Protein AF-A0A0C9SVR7-F1 (afdb_monomer_lite)

pLDDT: mean 80.06, std 14.98, range [35.72, 97.94]

Organism: NCBI:txid664439

InterPro domains:
  IPR011096 FTP domain [PF07504] (18-62)
  IPR050371 Fungal extracellular virulence-associated metalloproteinases [PTHR33478] (11-291)

Secondary structure (DSSP, 8-state):
--EEEETTTTEEEEE-TT-EE-TTT-PEEEEEEEEETTEEEEEEEEEEEEETTEEEEEEE----S-----TT--PPPHHHHHHHHHHHHHHHHHHHHH-GGGGSS---HHHHHHHHHHHHHHHHHHHHHHTT---BS-TT---TT--THHHHHHHHHHHS-TT-TTHHHHHH-HHHHHHHPEEEEE--SSS--S--EEEEES-TT-SSPEEEEEEEEEEEETTEEEEEEEEEEEEE-SS-EEEEEEESSSSB-EEEEEE-------PPPPPPP----PPP--PPTT------

Sequence (292 aa):
MTQYNDPESGRAYVIRPDSYTDKATGVTHIYARQIVGGIEVADAHVNLNIKDGRVLSFGDSFFPGGVPTQHTETFAHPHADHCAQLSSALSSHRTLLHSPSATQSHIGSHDHAKVREGLATLEHLHSSNCANVPSFGPSGQVDLEMDPRRPLLAFLASALPEDHPELSSVLDNAEEHASKMVMTSETHLLGDHSTLGMSLNNVPGAVSEVKARLVWVQVPSEIGVHLELVHRFEVEMEHNWYETTVTASLPHRIVSVVDWASDSPMPLPPGPPKFSKATYEVFPWGVNDPVE

Structure (mmCIF, N/CA/C/O backbone):
data_AF-A0A0C9SVR7-F1
#
_entry.id   AF-A0A0C9SVR7-F1
#
loop_
_atom_site.group_PDB
_atom_site.id
_atom_site.type_symbol
_atom_site.label_atom_id
_atom_site.label_alt_id
_atom_site.label_comp_id
_atom_site.label_asym_id
_atom_site.label_entity_id
_atom_site.label_seq_id
_atom_site.pdbx_PDB_ins_code
_atom_site.Cartn_x
_atom_site.Cartn_y
_atom_site.Cartn_z
_atom_site.occupancy
_atom_site.B_iso_or_equiv
_atom_site.auth_seq_id
_atom_site.auth_comp_id
_atom_site.auth_asym_id
_atom_site.auth_atom_id
_atom_site.pdbx_PDB_model_num
ATOM 1 N N . MET A 1 1 ? -9.202 4.064 25.162 1.00 54.12 1 MET A N 1
ATOM 2 C CA . MET A 1 1 ? -9.242 3.142 24.012 1.00 54.12 1 MET A CA 1
ATOM 3 C C . MET A 1 1 ? -8.768 1.789 24.503 1.00 54.12 1 MET A C 1
ATOM 5 O O . MET A 1 1 ? -7.804 1.758 25.259 1.00 54.12 1 MET A O 1
ATOM 9 N N . THR A 1 2 ? -9.484 0.710 24.200 1.00 66.44 2 THR A N 1
ATOM 10 C CA . THR A 1 2 ? -9.184 -0.615 24.764 1.00 66.44 2 THR A CA 1
ATOM 11 C C . THR A 1 2 ? -8.301 -1.367 23.778 1.00 66.44 2 THR A C 1
ATOM 13 O O . THR A 1 2 ? -8.801 -1.909 22.795 1.00 66.44 2 THR A O 1
ATOM 16 N N . GLN A 1 3 ? -6.990 -1.344 24.010 1.00 74.06 3 GLN A N 1
ATOM 17 C CA . GLN A 1 3 ? -6.050 -2.217 23.316 1.00 74.06 3 GLN A CA 1
ATOM 18 C C . GLN A 1 3 ? -6.000 -3.550 24.059 1.00 74.06 3 GLN A C 1
ATOM 20 O O . GLN A 1 3 ? -5.820 -3.579 25.279 1.00 74.06 3 GLN A O 1
ATOM 25 N N . TYR A 1 4 ? -6.172 -4.644 23.329 1.00 81.12 4 TYR A N 1
ATOM 26 C CA . TYR A 1 4 ? -5.902 -5.976 23.844 1.00 81.12 4 TYR A CA 1
ATOM 27 C C . TYR A 1 4 ? -4.523 -6.409 23.363 1.00 81.12 4 TYR A C 1
ATOM 29 O O . TYR A 1 4 ? -4.235 -6.307 22.173 1.00 81.12 4 TYR A O 1
ATOM 37 N N . ASN A 1 5 ? -3.698 -6.893 24.286 1.00 80.56 5 ASN A N 1
ATOM 38 C CA . ASN A 1 5 ? -2.372 -7.422 24.001 1.00 80.56 5 ASN A CA 1
ATOM 39 C C . ASN A 1 5 ? -2.317 -8.859 24.510 1.00 80.56 5 ASN A C 1
ATOM 41 O O . ASN A 1 5 ? -2.564 -9.094 25.693 1.00 80.56 5 ASN A O 1
ATOM 45 N N . ASP A 1 6 ? -1.965 -9.790 23.633 1.00 78.88 6 ASP A N 1
ATOM 46 C CA . ASP A 1 6 ? -1.554 -11.138 23.997 1.00 78.88 6 ASP A CA 1
ATOM 47 C C . ASP A 1 6 ? -0.014 -11.174 24.042 1.00 78.88 6 ASP A C 1
ATOM 49 O O . ASP A 1 6 ? 0.640 -11.234 22.994 1.00 78.88 6 ASP A O 1
ATOM 53 N N . PRO A 1 7 ? 0.592 -11.077 25.240 1.00 70.94 7 PRO A N 1
ATOM 54 C CA . PRO A 1 7 ? 2.041 -11.010 25.381 1.00 70.94 7 PRO A CA 1
ATOM 55 C C . PRO A 1 7 ? 2.746 -12.316 24.996 1.00 70.94 7 PRO A C 1
ATOM 57 O O . PRO A 1 7 ? 3.937 -12.268 24.700 1.00 70.94 7 PRO A O 1
ATOM 60 N N . GLU A 1 8 ? 2.054 -13.461 24.985 1.00 72.62 8 GLU A N 1
ATOM 61 C CA . GLU A 1 8 ? 2.660 -14.745 24.613 1.00 72.62 8 GLU A CA 1
ATOM 62 C C . GLU A 1 8 ? 2.780 -14.893 23.096 1.00 72.62 8 GLU A C 1
ATOM 64 O O . GLU A 1 8 ? 3.789 -15.393 22.601 1.00 72.62 8 GLU A O 1
ATOM 69 N N . SER A 1 9 ? 1.777 -14.426 22.348 1.00 76.50 9 SER A N 1
ATOM 70 C CA . SER A 1 9 ? 1.795 -14.494 20.886 1.00 76.50 9 SER A CA 1
ATOM 71 C C . SER A 1 9 ? 2.346 -13.239 20.209 1.00 76.50 9 SER A C 1
ATOM 73 O O . SER A 1 9 ? 2.568 -13.271 19.003 1.00 76.50 9 SER A O 1
ATOM 75 N N . GLY A 1 10 ? 2.547 -12.137 20.945 1.00 76.56 10 GLY A N 1
ATOM 76 C CA . GLY A 1 10 ? 2.933 -10.831 20.394 1.00 76.56 10 GLY A CA 1
ATOM 77 C C . GLY A 1 10 ? 1.864 -10.213 19.482 1.00 76.56 10 GLY A C 1
ATOM 78 O O . GLY A 1 10 ? 2.153 -9.296 18.705 1.00 76.56 10 GLY A O 1
ATOM 79 N N . ARG A 1 11 ? 0.631 -10.727 19.563 1.00 84.56 11 ARG A N 1
ATOM 80 C CA . ARG A 1 11 ? -0.534 -10.259 18.813 1.00 84.56 11 ARG A CA 1
ATOM 81 C C . ARG A 1 11 ? -1.325 -9.289 19.671 1.00 84.56 11 ARG A C 1
ATOM 83 O O . ARG A 1 11 ? -1.508 -9.477 20.870 1.00 84.56 11 ARG A O 1
ATOM 90 N N . ALA A 1 12 ? -1.836 -8.258 19.035 1.00 88.44 12 ALA A N 1
ATOM 91 C CA . ALA A 1 12 ? -2.663 -7.262 19.669 1.00 88.44 12 ALA A CA 1
ATOM 92 C C . ALA A 1 12 ? -3.752 -6.800 18.705 1.00 88.44 12 ALA A C 1
ATOM 94 O O . ALA A 1 12 ? -3.693 -7.031 17.497 1.00 88.44 12 ALA A O 1
ATOM 95 N N . TYR A 1 13 ? -4.771 -6.149 19.246 1.00 90.19 13 TYR A N 1
ATOM 96 C CA . TYR A 1 13 ? -5.733 -5.420 18.438 1.00 90.19 13 TYR A CA 1
ATOM 97 C C . TYR A 1 13 ? -6.221 -4.183 19.178 1.00 90.19 13 TYR A C 1
ATOM 99 O O . TYR A 1 13 ? -6.248 -4.129 20.413 1.00 90.19 13 TYR A O 1
ATOM 107 N N . VAL A 1 14 ? -6.636 -3.190 18.403 1.00 90.00 14 VAL A N 1
ATOM 108 C CA . VAL A 1 14 ? -7.202 -1.941 18.908 1.00 90.00 14 VAL A CA 1
ATOM 109 C C . VAL A 1 14 ? -8.622 -1.798 18.384 1.00 90.00 14 VAL A C 1
ATOM 111 O O . VAL A 1 14 ? -8.871 -1.937 17.186 1.00 90.00 14 VAL A O 1
ATOM 114 N N . ILE A 1 15 ? -9.560 -1.517 19.291 1.00 91.56 15 ILE A N 1
ATOM 115 C CA . ILE A 1 15 ? -10.923 -1.135 18.915 1.00 91.56 15 ILE A CA 1
ATOM 116 C C . ILE A 1 15 ? -10.914 0.318 18.458 1.00 91.56 15 ILE A C 1
ATOM 118 O O . ILE A 1 15 ? -10.558 1.214 19.228 1.00 91.56 15 ILE A O 1
ATOM 122 N N . ARG A 1 16 ? -11.334 0.545 17.215 1.00 89.81 16 ARG A N 1
ATOM 123 C CA . ARG A 1 16 ? -11.368 1.867 16.600 1.00 89.81 16 ARG A CA 1
ATOM 124 C C . ARG A 1 16 ? -12.371 2.783 17.309 1.00 89.81 16 ARG A C 1
ATOM 126 O O . ARG A 1 16 ? -13.419 2.310 17.769 1.00 89.81 16 ARG A O 1
ATOM 133 N N . PRO A 1 17 ? -12.088 4.096 17.370 1.00 89.12 17 PRO A N 1
ATOM 134 C CA . PRO A 1 17 ? -12.887 5.037 18.146 1.00 89.12 17 PRO A CA 1
ATOM 135 C C . PRO A 1 17 ? -14.229 5.352 17.476 1.00 89.12 17 PRO A C 1
ATOM 137 O O . PRO A 1 17 ? -15.133 5.863 18.128 1.00 89.12 17 PRO A O 1
ATOM 140 N N . ASP A 1 18 ? -14.370 5.020 16.194 1.00 91.25 18 ASP A N 1
ATOM 141 C CA . ASP A 1 18 ? -15.602 5.127 15.420 1.00 91.25 18 ASP A CA 1
ATOM 142 C C . ASP A 1 18 ? -16.508 3.889 15.546 1.00 91.25 18 ASP A C 1
ATOM 144 O O . ASP A 1 18 ? -17.508 3.788 14.843 1.00 91.25 18 ASP A O 1
ATOM 148 N N . SER A 1 19 ? -16.201 2.959 16.456 1.00 94.06 19 SER A N 1
ATOM 149 C CA . SER A 1 19 ? -17.149 1.926 16.890 1.00 94.06 19 SER A CA 1
ATOM 150 C C . SER A 1 19 ? -18.308 2.568 17.662 1.00 94.06 19 SER A C 1
ATOM 152 O O . SER A 1 19 ? -18.093 3.431 18.515 1.00 94.06 19 SER A O 1
ATOM 154 N N . TYR A 1 20 ? -19.547 2.151 17.404 1.00 95.50 20 TYR A N 1
ATOM 155 C CA . TYR A 1 20 ? -20.734 2.814 17.956 1.00 95.50 20 TYR A CA 1
ATOM 156 C C . TYR A 1 20 ? -21.896 1.850 18.189 1.00 95.50 20 TYR A C 1
ATOM 158 O O . TYR A 1 20 ? -21.929 0.741 17.670 1.00 95.50 20 TYR A O 1
ATOM 166 N N . THR A 1 21 ? -22.881 2.282 18.978 1.00 97.44 21 THR A N 1
ATOM 167 C CA . THR A 1 21 ? -24.170 1.586 19.098 1.00 97.44 21 THR A CA 1
ATOM 168 C C . THR A 1 21 ? -25.253 2.424 18.449 1.00 97.44 21 THR A C 1
ATOM 170 O O . THR A 1 21 ? -25.453 3.581 18.828 1.00 97.44 21 THR A O 1
ATOM 173 N N . ASP A 1 22 ? -25.949 1.846 17.475 1.00 96.50 22 ASP A N 1
ATOM 174 C CA . ASP A 1 22 ? -27.115 2.472 16.875 1.00 96.50 22 ASP A CA 1
ATOM 175 C C . ASP A 1 22 ? -28.264 2.509 17.891 1.00 96.50 22 ASP A C 1
ATOM 177 O O . ASP A 1 22 ? -28.735 1.484 18.390 1.00 96.50 22 ASP A O 1
ATOM 181 N N . LYS A 1 23 ? -28.733 3.723 18.186 1.00 95.88 23 LYS A N 1
ATOM 182 C CA . LYS A 1 23 ? -29.805 3.974 19.153 1.00 95.88 23 LYS A CA 1
ATOM 183 C C . LYS A 1 23 ? -31.164 3.462 18.677 1.00 95.88 23 LYS A C 1
ATOM 185 O O . LYS A 1 23 ? -32.009 3.180 19.521 1.00 95.88 23 LYS A O 1
ATOM 190 N N . ALA A 1 24 ? -31.395 3.371 17.365 1.00 96.50 24 ALA A N 1
ATOM 191 C CA . ALA A 1 24 ? -32.681 2.946 16.818 1.00 96.50 24 ALA A CA 1
ATOM 192 C C . ALA A 1 24 ? -32.840 1.421 16.863 1.00 96.50 24 ALA A C 1
ATOM 194 O O . ALA A 1 24 ? -33.879 0.913 17.284 1.00 96.50 24 ALA A O 1
ATOM 195 N N . THR A 1 25 ? -31.810 0.683 16.445 1.00 96.19 25 THR A N 1
ATOM 196 C CA . THR A 1 25 ? -31.862 -0.785 16.369 1.00 96.19 25 THR A CA 1
ATOM 197 C C . THR A 1 25 ? -31.339 -1.490 17.621 1.00 96.19 25 THR A C 1
ATOM 199 O O . THR A 1 25 ? -31.662 -2.667 17.833 1.00 96.19 25 THR A O 1
ATOM 202 N N . GLY A 1 26 ? -30.541 -0.796 18.441 1.00 96.38 26 GLY A N 1
ATOM 203 C CA . GLY A 1 26 ? -29.808 -1.364 19.573 1.00 96.38 26 GLY A CA 1
ATOM 204 C C . GLY A 1 26 ? -28.609 -2.225 19.161 1.00 96.38 26 GLY A C 1
ATOM 205 O O . GLY A 1 26 ? -28.093 -2.967 19.993 1.00 96.38 26 GLY A O 1
ATOM 206 N N . VAL A 1 27 ? -28.194 -2.182 17.889 1.00 97.94 27 VAL A N 1
ATOM 207 C CA . VAL A 1 27 ? -27.040 -2.938 17.385 1.00 97.94 27 VAL A CA 1
ATOM 208 C C . VAL A 1 27 ? -25.751 -2.165 17.665 1.00 97.94 27 VAL A C 1
ATOM 210 O O . VAL A 1 27 ? -25.634 -0.984 17.340 1.00 97.94 27 VAL A O 1
ATOM 213 N N . THR A 1 28 ? -24.768 -2.835 18.259 1.00 97.88 28 THR A N 1
ATOM 214 C CA . THR A 1 28 ? -23.408 -2.327 18.449 1.00 97.88 28 THR A CA 1
ATOM 215 C C . THR A 1 28 ? -22.518 -2.779 17.296 1.00 97.88 28 THR A C 1
ATOM 217 O O . THR A 1 28 ? -22.337 -3.977 17.083 1.00 97.88 28 THR A O 1
ATOM 220 N N . HIS A 1 29 ? -21.941 -1.812 16.590 1.00 97.12 29 HIS A N 1
ATOM 221 C CA . HIS A 1 29 ? -20.953 -1.986 15.533 1.00 97.12 29 HIS A CA 1
ATOM 222 C C . HIS A 1 29 ? -19.551 -1.784 16.115 1.00 97.12 29 HIS A C 1
ATOM 224 O O . HIS A 1 29 ? -19.235 -0.709 16.631 1.00 97.12 29 HIS A O 1
ATOM 230 N N . ILE A 1 30 ? -18.716 -2.818 16.045 1.00 95.94 30 ILE A N 1
ATOM 231 C CA . ILE A 1 30 ? -17.340 -2.812 16.546 1.00 95.94 30 ILE A CA 1
ATOM 232 C C . ILE A 1 30 ? -16.392 -2.991 15.369 1.00 95.94 30 ILE A C 1
ATOM 234 O O . ILE A 1 30 ? -16.523 -3.952 14.611 1.00 95.94 30 ILE A O 1
ATOM 238 N N . TYR A 1 31 ? -15.411 -2.099 15.263 1.00 94.81 31 TYR A N 1
ATOM 239 C CA . TYR A 1 31 ? -14.336 -2.194 14.284 1.00 94.81 31 TYR A CA 1
ATOM 240 C C . TYR A 1 31 ? -13.000 -2.348 15.002 1.00 94.81 31 TYR A C 1
ATOM 242 O O . TYR A 1 31 ? -12.665 -1.542 15.871 1.00 94.81 31 TYR A O 1
ATOM 250 N N . ALA A 1 32 ? -12.231 -3.369 14.639 1.00 93.12 32 ALA A N 1
ATOM 251 C CA . ALA A 1 32 ? -10.919 -3.632 15.217 1.00 93.12 32 ALA A CA 1
ATOM 252 C C . ALA A 1 32 ? -9.830 -3.653 14.142 1.00 93.12 32 ALA A C 1
ATOM 254 O O . ALA A 1 32 ? -10.070 -4.104 13.021 1.00 93.12 32 ALA A O 1
ATOM 255 N N . ARG A 1 33 ? -8.638 -3.178 14.508 1.00 92.12 33 ARG A N 1
ATOM 256 C CA . ARG A 1 33 ? -7.405 -3.254 13.712 1.00 92.12 33 ARG A CA 1
ATOM 257 C C . ARG A 1 33 ? -6.421 -4.197 14.377 1.00 92.12 33 ARG A C 1
ATOM 259 O O . ARG A 1 33 ? -6.298 -4.170 15.605 1.00 92.12 33 ARG A O 1
ATOM 266 N N . GLN A 1 34 ? -5.732 -5.007 13.584 1.00 92.19 34 GLN A N 1
ATOM 267 C CA . GLN A 1 34 ? -4.716 -5.917 14.090 1.00 92.19 34 GLN A CA 1
ATOM 268 C C . GLN A 1 34 ? -3.367 -5.214 14.261 1.00 92.19 34 GLN A C 1
ATOM 270 O O . GLN A 1 34 ? -2.941 -4.424 13.422 1.00 92.19 34 GLN A O 1
ATOM 275 N N . ILE A 1 35 ? -2.669 -5.567 15.335 1.00 89.38 35 ILE A N 1
ATOM 276 C CA . ILE A 1 35 ? -1.287 -5.184 15.610 1.00 89.38 35 ILE A CA 1
ATOM 277 C C . ILE A 1 35 ? -0.480 -6.469 15.821 1.00 89.38 35 ILE A C 1
ATOM 279 O O . ILE A 1 35 ? -0.883 -7.355 16.576 1.00 89.38 35 ILE A O 1
ATOM 283 N N . VAL A 1 36 ? 0.674 -6.581 15.172 1.00 87.81 36 VAL A N 1
ATOM 284 C CA . VAL A 1 36 ? 1.591 -7.721 15.303 1.00 87.81 36 VAL A CA 1
ATOM 285 C C . VAL A 1 36 ? 2.983 -7.178 15.595 1.00 87.81 36 VAL A C 1
ATOM 287 O O . VAL A 1 36 ? 3.507 -6.355 14.847 1.00 87.81 36 VAL A O 1
ATOM 290 N N . GLY A 1 37 ? 3.575 -7.581 16.722 1.00 84.69 37 GLY A N 1
ATOM 291 C CA . GLY A 1 37 ? 4.893 -7.077 17.129 1.00 84.69 37 GLY A CA 1
ATOM 292 C C . GLY A 1 37 ? 4.939 -5.555 17.342 1.00 84.69 37 GLY A C 1
ATOM 293 O O . GLY A 1 37 ? 5.989 -4.948 17.183 1.00 84.69 37 GLY A O 1
ATOM 294 N N . GLY A 1 38 ? 3.801 -4.929 17.667 1.00 82.75 38 GLY A N 1
ATOM 295 C CA . GLY A 1 38 ? 3.688 -3.477 17.861 1.00 82.75 38 GLY A CA 1
ATOM 296 C C . GLY A 1 38 ? 3.451 -2.657 16.587 1.00 82.75 38 GLY A C 1
ATOM 297 O O . GLY A 1 38 ? 3.266 -1.450 16.694 1.00 82.75 38 GLY A O 1
ATOM 298 N N . ILE A 1 39 ? 3.400 -3.296 15.417 1.00 85.75 39 ILE A N 1
ATOM 299 C CA . ILE A 1 39 ? 3.176 -2.654 14.115 1.00 85.75 39 ILE A CA 1
ATOM 300 C C . ILE A 1 39 ? 1.779 -3.035 13.602 1.00 85.75 39 ILE A C 1
ATOM 302 O O . ILE A 1 39 ? 1.351 -4.184 13.743 1.00 85.75 39 ILE A O 1
ATOM 306 N N . GLU A 1 40 ? 1.054 -2.073 13.030 1.00 89.75 40 GLU A N 1
ATOM 307 C CA . GLU A 1 40 ? -0.261 -2.304 12.418 1.00 89.75 40 GLU A CA 1
ATOM 308 C C . GLU A 1 40 ? -0.144 -3.266 11.227 1.00 89.75 40 GLU A C 1
ATOM 310 O O . GLU A 1 40 ? 0.772 -3.146 10.414 1.00 89.75 40 GLU A O 1
ATOM 315 N N . VAL A 1 41 ? -1.085 -4.203 11.103 1.00 92.19 41 VAL A N 1
ATOM 316 C CA . VAL A 1 41 ? -1.252 -4.990 9.876 1.00 92.19 41 VAL A CA 1
ATOM 317 C C . VAL A 1 41 ? -2.243 -4.257 8.976 1.00 92.19 41 VAL A C 1
ATOM 319 O O . VAL A 1 41 ? -3.426 -4.153 9.303 1.00 92.19 41 VAL A O 1
ATOM 322 N N . ALA A 1 42 ? -1.754 -3.723 7.859 1.00 91.62 42 ALA A N 1
ATOM 323 C CA . ALA A 1 42 ? -2.558 -2.985 6.897 1.00 91.62 42 ALA A CA 1
ATOM 324 C C . ALA A 1 42 ? -3.695 -3.859 6.354 1.00 91.62 42 ALA A C 1
ATOM 326 O O . ALA A 1 42 ? -3.517 -5.049 6.084 1.00 91.62 42 ALA A O 1
ATOM 327 N N . ASP A 1 43 ? -4.878 -3.251 6.254 1.00 90.38 43 ASP A N 1
ATOM 328 C CA . ASP A 1 43 ? -6.129 -3.850 5.772 1.00 90.38 43 ASP A CA 1
ATOM 329 C C . ASP A 1 43 ? -6.615 -5.100 6.525 1.00 90.38 43 ASP A C 1
ATOM 331 O O . ASP A 1 43 ? -7.634 -5.688 6.165 1.00 90.38 43 ASP A O 1
ATOM 335 N N . ALA A 1 44 ? -5.958 -5.466 7.628 1.00 92.50 44 ALA A N 1
ATOM 336 C CA . ALA A 1 44 ? -6.382 -6.527 8.527 1.00 92.50 44 ALA A CA 1
ATOM 337 C C . ALA A 1 44 ? -7.372 -5.972 9.557 1.00 92.50 44 ALA A C 1
ATOM 339 O O . ALA A 1 44 ? -7.015 -5.509 10.648 1.00 92.50 44 ALA A O 1
ATOM 340 N N . HIS A 1 45 ? -8.649 -6.024 9.197 1.00 93.19 45 HIS A N 1
ATOM 341 C CA . HIS A 1 45 ? -9.756 -5.498 9.983 1.00 93.19 45 HIS A CA 1
ATOM 342 C C . HIS A 1 45 ? -10.736 -6.593 10.415 1.00 93.19 45 HIS A C 1
ATOM 344 O O . HIS A 1 45 ? -11.012 -7.540 9.675 1.00 93.19 45 HIS A O 1
ATOM 350 N N . VAL A 1 46 ? -11.344 -6.399 11.587 1.00 95.31 46 VAL A N 1
ATOM 351 C CA . VAL A 1 46 ? -12.549 -7.130 11.996 1.00 95.31 46 VAL A CA 1
ATOM 352 C C . VAL A 1 46 ? -13.706 -6.149 12.104 1.00 95.31 46 VAL A C 1
ATOM 354 O O . VAL A 1 46 ? -13.574 -5.078 12.701 1.00 95.31 46 VAL A O 1
ATOM 357 N N . ASN A 1 47 ? -14.855 -6.533 11.555 1.00 96.06 47 ASN A N 1
ATOM 358 C CA . ASN A 1 47 ? -16.137 -5.889 11.813 1.00 96.06 47 ASN A CA 1
ATOM 359 C C . ASN A 1 47 ? -17.042 -6.862 12.582 1.00 96.06 47 ASN A C 1
ATOM 361 O O . ASN A 1 47 ? -17.182 -8.018 12.190 1.00 96.06 47 ASN A O 1
ATOM 365 N N . LEU A 1 48 ? -17.646 -6.417 13.687 1.00 96.75 48 LEU A N 1
ATOM 366 C CA . LEU A 1 48 ? -18.632 -7.193 14.443 1.00 96.75 48 LEU A CA 1
ATOM 367 C C . LEU A 1 48 ? -19.909 -6.385 14.640 1.00 96.75 48 LEU A C 1
ATOM 369 O O . LEU A 1 48 ? -19.861 -5.225 15.044 1.00 96.75 48 LEU A O 1
ATOM 373 N N . ASN A 1 49 ? -21.048 -7.044 14.452 1.00 97.75 49 ASN A N 1
ATOM 374 C CA . ASN A 1 49 ? -22.363 -6.507 14.778 1.00 97.75 49 ASN A CA 1
ATOM 375 C C . ASN A 1 49 ? -22.952 -7.328 15.927 1.00 97.75 49 ASN A C 1
ATOM 377 O O . ASN A 1 49 ? -23.194 -8.527 15.777 1.00 97.75 49 ASN A O 1
ATOM 381 N N . ILE A 1 50 ? -23.176 -6.699 17.079 1.00 97.81 50 ILE A N 1
ATOM 382 C CA . ILE A 1 50 ? -23.630 -7.355 18.311 1.00 97.81 50 ILE A CA 1
ATOM 383 C C . ILE A 1 50 ? -24.973 -6.769 18.736 1.00 97.81 50 ILE A C 1
ATOM 385 O O . ILE A 1 50 ? -25.172 -5.560 18.692 1.00 97.81 50 ILE A O 1
ATOM 389 N N . LYS A 1 51 ? -25.892 -7.619 19.195 1.00 97.31 51 LYS A N 1
ATOM 390 C CA . LYS A 1 51 ? -27.146 -7.197 19.822 1.00 97.31 51 LYS A CA 1
ATOM 391 C C . LYS A 1 51 ? -27.487 -8.120 20.984 1.00 97.31 51 LYS A C 1
ATOM 393 O O . LYS A 1 51 ? -27.410 -9.338 20.843 1.00 97.31 51 LYS A O 1
ATOM 398 N N . ASP A 1 52 ? -27.833 -7.545 22.134 1.00 94.75 52 ASP A N 1
ATOM 399 C CA . ASP A 1 52 ? -28.237 -8.284 23.342 1.00 94.75 52 ASP A CA 1
ATOM 400 C C . ASP A 1 52 ? -27.224 -9.370 23.770 1.00 94.75 52 ASP A C 1
ATOM 402 O O . ASP A 1 52 ? -27.583 -10.484 24.153 1.00 94.75 52 ASP A O 1
ATOM 406 N N . GLY A 1 53 ? -25.927 -9.062 23.647 1.00 92.44 53 GLY A N 1
ATOM 407 C CA . GLY A 1 53 ? -24.832 -9.988 23.960 1.00 92.44 53 GLY A CA 1
ATOM 408 C C . GLY A 1 53 ? -24.618 -11.111 22.936 1.00 92.44 53 GLY A C 1
ATOM 409 O O . GLY A 1 53 ? -23.799 -11.995 23.172 1.00 92.44 53 GLY A O 1
ATOM 410 N N . ARG A 1 54 ? -25.328 -11.095 21.801 1.00 96.12 54 ARG A N 1
ATOM 411 C CA . ARG A 1 54 ? -25.180 -12.067 20.709 1.00 96.12 54 ARG A CA 1
ATOM 412 C C . ARG A 1 54 ? -24.527 -11.425 19.494 1.00 96.12 54 ARG A C 1
ATOM 414 O O . ARG A 1 54 ? -24.909 -10.330 19.086 1.00 96.12 54 ARG A O 1
ATOM 421 N N . VAL A 1 55 ? -23.584 -12.137 18.884 1.00 96.81 55 VAL A N 1
ATOM 422 C CA . VAL A 1 55 ? -23.014 -11.752 17.588 1.00 96.81 55 VAL A CA 1
ATOM 423 C C . VAL A 1 55 ? -24.048 -12.046 16.503 1.00 96.81 55 VAL A C 1
ATOM 425 O O . VAL A 1 55 ? -24.475 -13.188 16.347 1.00 96.81 55 VAL A O 1
ATOM 428 N N . LEU A 1 56 ? -24.471 -11.011 15.781 1.00 97.00 56 LEU A N 1
ATOM 429 C CA . LEU A 1 56 ? -25.391 -11.118 14.650 1.00 97.00 56 LEU A CA 1
ATOM 430 C C . LEU A 1 56 ? -24.642 -11.436 13.355 1.00 97.00 56 LEU A C 1
ATOM 432 O O . LEU A 1 56 ? -25.081 -12.273 12.573 1.00 97.00 56 LEU A O 1
ATOM 436 N N . SER A 1 57 ? -23.514 -10.762 13.136 1.00 97.12 57 SER A N 1
ATOM 437 C CA . SER A 1 57 ? -22.629 -10.989 11.998 1.00 97.12 57 SER A CA 1
ATOM 438 C C . SER A 1 57 ? -21.215 -10.537 12.334 1.00 97.12 57 SER A C 1
ATOM 440 O O . SER A 1 57 ? -21.024 -9.647 13.168 1.00 97.12 57 SER A O 1
ATOM 442 N N . PHE A 1 58 ? -20.236 -11.114 11.648 1.00 96.88 58 PHE A N 1
ATOM 443 C CA . PHE A 1 58 ? -18.855 -10.664 11.705 1.00 96.88 58 PHE A CA 1
ATOM 444 C C . PHE A 1 58 ? -18.170 -10.871 10.351 1.00 96.88 58 PHE A C 1
ATOM 446 O O . PHE A 1 58 ? -18.558 -11.755 9.585 1.00 96.88 58 PHE A O 1
ATOM 453 N N . GLY A 1 59 ? -17.162 -10.055 10.079 1.00 96.81 59 GLY A N 1
ATOM 454 C CA . GLY A 1 59 ? -16.207 -10.221 8.992 1.00 96.81 59 GLY A CA 1
ATOM 455 C C . GLY A 1 59 ? -14.800 -10.080 9.554 1.00 96.81 59 GLY A C 1
ATOM 456 O O . GLY A 1 59 ? -14.568 -9.226 10.410 1.00 96.81 59 GLY A O 1
ATOM 457 N N . ASP A 1 60 ? -13.891 -10.931 9.095 1.00 95.12 60 ASP A N 1
ATOM 458 C CA . ASP A 1 60 ? -12.530 -11.037 9.611 1.00 95.12 60 ASP A CA 1
ATOM 459 C C . ASP A 1 60 ? -11.532 -11.124 8.453 1.00 95.12 60 ASP A C 1
ATOM 461 O O . ASP A 1 60 ? -11.722 -11.890 7.508 1.00 95.12 60 ASP A O 1
ATOM 465 N N . SER A 1 61 ? -10.489 -10.308 8.539 1.00 94.75 61 SER A N 1
ATOM 466 C CA . SER A 1 61 ? -9.337 -10.286 7.634 1.00 94.75 61 SER A CA 1
ATOM 467 C C . SER A 1 61 ? -8.013 -10.236 8.404 1.00 94.75 61 SER A C 1
ATOM 469 O O . SER A 1 61 ? -6.967 -9.923 7.835 1.00 94.75 61 SER A O 1
ATOM 471 N N . PHE A 1 62 ? -8.045 -10.527 9.709 1.00 93.94 62 PHE A N 1
ATOM 472 C CA . PHE A 1 62 ? -6.848 -10.622 10.526 1.00 93.94 62 PHE A CA 1
ATOM 473 C C . PHE A 1 62 ? -5.937 -11.729 10.015 1.00 93.94 62 PHE A C 1
ATOM 475 O O . PHE A 1 62 ? -6.366 -12.836 9.687 1.00 93.94 62 PHE A O 1
ATOM 482 N N . PHE A 1 63 ? -4.644 -11.438 10.034 1.00 91.69 63 PHE A N 1
ATOM 483 C CA . PHE A 1 63 ? -3.609 -12.409 9.769 1.00 91.69 63 PHE A CA 1
ATOM 484 C C . PHE A 1 63 ? -3.665 -13.540 10.815 1.00 91.69 63 PHE A C 1
ATOM 486 O O . PHE A 1 63 ? -3.554 -13.270 12.025 1.00 91.69 63 PHE A O 1
ATOM 493 N N . PRO A 1 64 ? -3.832 -14.805 10.381 1.00 87.75 64 PRO A N 1
ATOM 494 C CA . PRO A 1 64 ? -3.994 -15.937 11.289 1.00 87.75 64 PRO A CA 1
ATOM 495 C C . PRO A 1 64 ? -2.664 -16.521 11.791 1.00 87.75 64 PRO A C 1
ATOM 497 O O . PRO A 1 64 ? -2.681 -17.299 12.745 1.00 87.75 64 PRO A O 1
ATOM 500 N N . GLY A 1 65 ? -1.531 -16.184 11.162 1.00 83.62 65 GLY A N 1
ATOM 501 C CA . GLY A 1 65 ? -0.211 -16.727 11.498 1.00 83.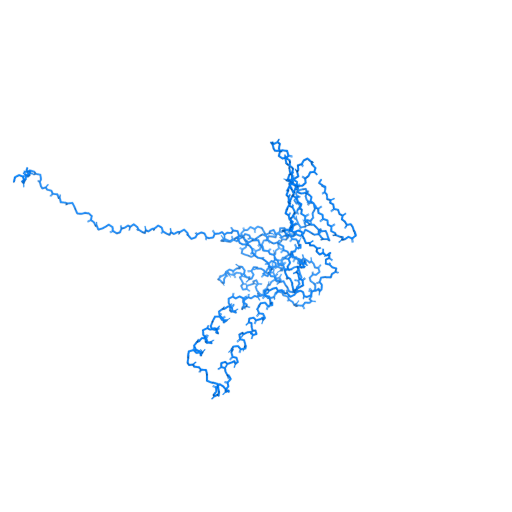62 65 GLY A CA 1
ATOM 502 C C . GLY A 1 65 ? 0.445 -16.097 12.735 1.00 83.62 65 GLY A C 1
ATOM 503 O O . GLY A 1 65 ? -0.120 -15.229 13.404 1.00 83.62 65 GLY A O 1
ATOM 504 N N . GLY A 1 66 ? 1.656 -16.566 13.054 1.00 80.00 66 GLY A N 1
ATOM 505 C CA . GLY A 1 66 ? 2.467 -16.057 14.167 1.00 80.00 66 GLY A CA 1
ATOM 506 C C . GLY A 1 66 ? 3.229 -14.772 13.828 1.00 80.00 66 GLY A C 1
ATOM 507 O O . GLY A 1 66 ? 3.366 -14.415 12.661 1.00 80.00 66 GLY A O 1
ATOM 508 N N . VAL A 1 67 ? 3.751 -14.083 14.849 1.00 78.38 67 VAL A N 1
ATOM 509 C CA . VAL A 1 67 ? 4.651 -12.933 14.650 1.00 78.38 67 VAL A CA 1
ATOM 510 C C . VAL A 1 67 ? 5.870 -13.388 13.838 1.00 78.38 67 VAL A C 1
ATOM 512 O O . VAL A 1 67 ? 6.497 -14.377 14.229 1.00 78.38 67 VAL A O 1
ATOM 515 N N . PRO A 1 68 ? 6.241 -12.691 12.749 1.00 75.06 68 PRO A N 1
ATOM 516 C CA . PRO A 1 68 ? 7.459 -13.001 12.011 1.00 75.06 68 PRO A CA 1
ATOM 517 C C . PRO A 1 68 ? 8.680 -12.908 12.936 1.00 75.06 68 PRO A C 1
ATOM 519 O O . PRO A 1 68 ? 9.019 -11.835 13.430 1.00 75.06 68 PRO A O 1
ATOM 522 N N . THR A 1 69 ? 9.336 -14.037 13.212 1.00 63.53 69 THR A N 1
ATOM 523 C CA . THR A 1 69 ? 10.511 -14.094 14.105 1.00 63.53 69 THR A CA 1
ATOM 524 C C . THR A 1 69 ? 11.831 -13.817 13.385 1.00 63.53 69 THR A C 1
ATOM 526 O O . THR A 1 69 ? 12.871 -13.700 14.031 1.00 63.53 69 THR A O 1
ATOM 529 N N . GLN A 1 70 ? 11.813 -13.739 12.054 1.00 55.88 70 GLN A N 1
ATOM 530 C CA . GLN A 1 70 ? 12.988 -13.529 11.218 1.00 55.88 70 GLN A CA 1
ATOM 531 C C . GLN A 1 70 ? 12.638 -12.652 10.011 1.00 55.88 70 GLN A C 1
ATOM 533 O O . GLN A 1 70 ? 11.807 -13.028 9.195 1.00 55.88 70 GLN A O 1
ATOM 538 N N . HIS A 1 71 ? 13.333 -11.520 9.859 1.00 52.88 71 HIS A N 1
ATOM 539 C CA . HIS A 1 71 ? 13.308 -10.683 8.645 1.00 52.88 71 HIS A CA 1
ATOM 540 C C . HIS A 1 71 ? 14.068 -11.320 7.458 1.00 52.88 71 HIS A C 1
ATOM 542 O O . HIS A 1 71 ? 14.348 -10.653 6.469 1.00 52.88 71 HIS A O 1
ATOM 548 N N . THR A 1 72 ? 14.490 -12.581 7.591 1.00 45.31 72 THR A N 1
ATOM 549 C CA . THR A 1 72 ? 15.428 -13.273 6.692 1.00 45.31 72 THR A CA 1
ATOM 550 C C . THR A 1 72 ? 14.790 -14.332 5.816 1.00 45.31 72 THR A C 1
ATOM 552 O O . THR A 1 72 ? 15.500 -14.957 5.028 1.00 45.31 72 THR A O 1
ATOM 555 N N . GLU A 1 73 ? 13.485 -14.564 5.923 1.00 50.28 73 GLU A N 1
ATOM 556 C CA . GLU A 1 73 ? 12.836 -15.388 4.918 1.00 50.28 73 GLU A CA 1
ATOM 557 C C . GLU A 1 73 ? 12.839 -14.581 3.622 1.00 50.28 73 GLU A C 1
ATOM 559 O O . GLU A 1 73 ? 12.175 -13.559 3.486 1.00 50.28 73 GLU A O 1
ATOM 564 N N . THR A 1 74 ? 13.697 -15.008 2.695 1.00 54.00 74 THR A N 1
ATOM 565 C CA . THR A 1 74 ? 13.688 -14.614 1.291 1.00 54.00 74 THR A CA 1
ATOM 566 C C . THR A 1 74 ? 12.361 -15.068 0.706 1.00 54.00 74 THR A C 1
ATOM 568 O O . THR A 1 74 ? 12.295 -16.069 -0.009 1.00 54.00 74 THR A O 1
ATOM 571 N N . PHE A 1 75 ? 11.282 -14.396 1.088 1.00 59.31 75 PHE A N 1
ATOM 572 C CA . PHE A 1 75 ? 9.985 -14.652 0.527 1.00 59.31 75 PHE A CA 1
ATOM 573 C C . PHE A 1 75 ? 10.049 -14.231 -0.930 1.00 59.31 75 PHE A C 1
ATOM 575 O O . PHE A 1 75 ? 10.515 -13.147 -1.301 1.00 59.31 75 PHE A O 1
ATOM 582 N N . ALA A 1 76 ? 9.676 -15.185 -1.765 1.00 62.75 76 ALA A N 1
ATOM 583 C CA . ALA A 1 76 ? 9.616 -15.020 -3.191 1.00 62.75 76 ALA A CA 1
ATOM 584 C C . ALA A 1 76 ? 8.594 -13.900 -3.471 1.00 62.75 76 ALA A C 1
ATOM 586 O O . ALA A 1 76 ? 7.459 -13.938 -2.993 1.00 62.75 76 ALA A O 1
ATOM 587 N N . HIS A 1 77 ? 9.044 -12.815 -4.109 1.00 74.81 77 HIS A N 1
ATOM 588 C CA . HIS A 1 77 ? 8.179 -11.664 -4.351 1.00 74.81 77 HIS A CA 1
ATOM 589 C C . HIS A 1 77 ? 7.307 -11.996 -5.562 1.00 74.81 77 HIS A C 1
ATOM 591 O O . HIS A 1 77 ? 7.884 -12.243 -6.626 1.00 74.81 77 HIS A O 1
ATOM 597 N N . PRO A 1 78 ? 5.965 -11.933 -5.468 1.00 78.69 78 PRO A N 1
ATOM 598 C CA . PRO A 1 78 ? 5.081 -12.455 -6.512 1.00 78.69 78 PRO A CA 1
ATOM 599 C C . PRO A 1 78 ? 5.404 -11.924 -7.912 1.00 78.69 78 PRO A C 1
ATOM 601 O O . PRO A 1 78 ? 5.434 -12.673 -8.887 1.00 78.69 78 PRO A O 1
ATOM 604 N N . HIS A 1 79 ? 5.715 -10.628 -8.007 1.00 82.12 79 HIS A N 1
ATOM 605 C CA . HIS A 1 79 ? 6.121 -10.003 -9.266 1.00 82.12 79 HIS A CA 1
ATOM 606 C C . HIS A 1 79 ? 7.496 -10.487 -9.766 1.00 82.12 79 HIS A C 1
ATOM 608 O O . HIS A 1 79 ? 7.648 -10.778 -10.952 1.00 82.12 79 HIS A O 1
ATOM 614 N N . ALA A 1 80 ? 8.482 -10.658 -8.878 1.00 80.00 80 ALA A N 1
ATOM 615 C CA . ALA A 1 80 ? 9.812 -11.128 -9.266 1.00 80.00 80 ALA A CA 1
ATOM 616 C C . ALA A 1 80 ? 9.763 -12.580 -9.766 1.00 80.00 80 ALA A C 1
ATOM 618 O O . ALA A 1 80 ? 10.383 -12.905 -10.781 1.00 80.00 80 ALA A O 1
ATOM 619 N N . ASP A 1 81 ? 8.973 -13.429 -9.107 1.00 82.62 81 ASP A N 1
ATOM 620 C CA . ASP A 1 81 ? 8.755 -14.813 -9.529 1.00 82.62 81 ASP A CA 1
ATOM 621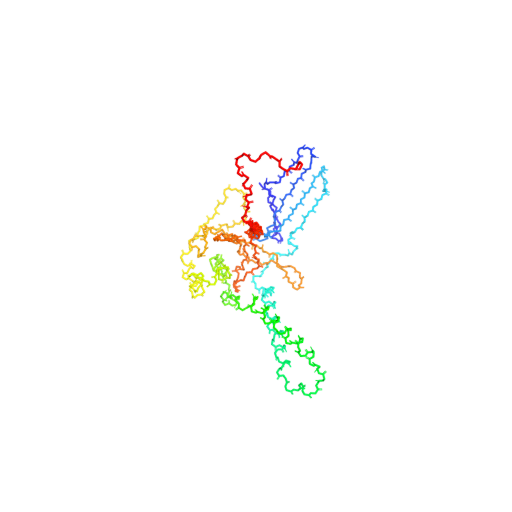 C C . ASP A 1 81 ? 8.031 -14.873 -10.865 1.00 82.62 81 ASP A C 1
ATOM 623 O O . ASP A 1 81 ? 8.433 -15.620 -11.760 1.00 82.62 81 ASP A O 1
ATOM 627 N N . HIS A 1 82 ? 7.001 -14.040 -11.036 1.00 86.31 82 HIS A N 1
ATOM 628 C CA . HIS A 1 82 ? 6.297 -13.914 -12.303 1.00 86.31 82 HIS A CA 1
ATOM 629 C C . HIS A 1 82 ? 7.254 -13.517 -13.435 1.00 86.31 82 HIS A C 1
ATOM 631 O O . HIS A 1 82 ? 7.272 -14.156 -14.490 1.00 86.31 82 HIS A O 1
ATOM 637 N N . CYS A 1 83 ? 8.120 -12.527 -13.209 1.00 87.81 83 CYS A N 1
ATOM 638 C CA . CYS A 1 83 ? 9.099 -12.093 -14.199 1.00 87.81 83 CYS A CA 1
ATOM 639 C C . CYS A 1 83 ? 10.190 -13.133 -14.482 1.00 87.81 83 CYS A C 1
ATOM 641 O O . CYS A 1 83 ? 10.609 -13.283 -15.636 1.00 87.81 83 CYS A O 1
ATOM 643 N N . ALA A 1 84 ? 10.622 -13.899 -13.478 1.00 86.69 84 ALA A N 1
ATOM 644 C CA . ALA A 1 84 ? 11.543 -15.016 -13.668 1.00 86.69 84 ALA A CA 1
ATOM 645 C C . ALA A 1 84 ? 10.906 -16.130 -14.519 1.00 86.69 84 ALA A C 1
ATOM 647 O O . ALA A 1 84 ? 11.521 -16.616 -15.475 1.00 86.69 84 ALA A O 1
ATOM 648 N N . GLN A 1 85 ? 9.649 -16.483 -14.236 1.00 88.75 85 GLN A N 1
ATOM 649 C CA . GLN A 1 85 ? 8.882 -17.461 -15.011 1.00 88.75 85 GLN A CA 1
ATOM 650 C C . GLN A 1 85 ? 8.687 -17.002 -16.458 1.00 88.75 85 GLN A C 1
ATOM 652 O O . GLN A 1 85 ? 8.921 -17.776 -17.389 1.00 88.75 85 GLN A O 1
ATOM 657 N N . LEU A 1 86 ? 8.335 -15.733 -16.664 1.00 90.06 86 LEU A N 1
ATOM 658 C CA . LEU A 1 86 ? 8.132 -15.162 -17.991 1.00 90.06 86 LEU A CA 1
ATOM 659 C C . LEU A 1 86 ? 9.435 -15.118 -18.801 1.00 90.06 86 LEU A C 1
ATOM 661 O O . LEU A 1 86 ? 9.446 -15.485 -19.976 1.00 90.06 86 LEU A O 1
ATOM 665 N N . SER A 1 87 ? 10.554 -14.767 -18.161 1.00 89.81 87 SER A N 1
ATOM 666 C CA . SER A 1 87 ? 11.888 -14.792 -18.779 1.00 89.81 87 SER A CA 1
ATOM 667 C C . SER A 1 87 ? 12.303 -16.211 -19.196 1.00 89.81 87 SER A C 1
ATOM 669 O O . SER A 1 87 ? 12.844 -16.416 -20.288 1.00 89.81 87 SER A O 1
ATOM 671 N N . SER A 1 88 ? 12.011 -17.209 -18.354 1.00 89.69 88 SER A N 1
ATOM 672 C CA . SER A 1 88 ? 12.252 -18.628 -18.645 1.00 89.69 88 SER A CA 1
ATOM 673 C C . SER A 1 88 ? 11.391 -19.129 -19.812 1.00 89.69 88 SER A C 1
ATOM 675 O O . SER A 1 88 ? 11.899 -19.756 -20.751 1.00 89.69 88 SER A O 1
ATOM 677 N N . ALA A 1 89 ? 10.097 -18.790 -19.806 1.00 88.06 89 ALA A N 1
ATOM 678 C CA . ALA A 1 89 ? 9.159 -19.139 -20.868 1.00 88.06 89 ALA A CA 1
ATOM 679 C C . ALA A 1 89 ? 9.561 -18.515 -22.212 1.00 88.06 89 ALA A C 1
ATOM 681 O O . ALA A 1 89 ? 9.570 -19.210 -23.232 1.00 88.06 89 ALA A O 1
ATOM 682 N N . LEU A 1 90 ? 9.960 -17.239 -22.208 1.00 88.69 90 LEU A N 1
ATOM 683 C CA . LEU A 1 90 ? 10.442 -16.523 -23.387 1.00 88.69 90 LEU A CA 1
ATOM 684 C C . LEU A 1 90 ? 11.715 -17.166 -23.955 1.00 88.69 90 LEU A C 1
ATOM 686 O O . LEU A 1 90 ? 11.816 -17.404 -25.161 1.00 88.69 90 LEU A O 1
ATOM 690 N N . SER A 1 91 ? 12.668 -17.505 -23.084 1.00 87.75 91 SER A N 1
ATOM 691 C CA . SER A 1 91 ? 13.919 -18.166 -23.474 1.00 87.75 91 SER A CA 1
ATOM 692 C C . SER A 1 91 ? 13.664 -19.541 -24.097 1.00 87.75 91 SER A C 1
ATOM 694 O O . SER A 1 91 ? 14.248 -19.868 -25.129 1.00 87.75 91 SER A O 1
ATOM 696 N N . SER A 1 92 ? 12.732 -20.312 -23.532 1.00 85.50 92 SER A N 1
ATOM 697 C CA . SER A 1 92 ? 12.342 -21.630 -24.046 1.00 85.50 92 SER A CA 1
ATOM 698 C C . SER A 1 92 ? 11.619 -21.555 -25.398 1.00 85.50 92 SER A C 1
ATOM 700 O O . SER A 1 92 ? 11.869 -22.368 -26.284 1.00 85.50 92 SER A O 1
ATOM 702 N N . HIS A 1 93 ? 10.762 -20.554 -25.620 1.00 83.00 93 HIS A N 1
ATOM 703 C CA . HIS A 1 93 ? 10.117 -20.359 -26.927 1.00 83.00 93 HIS A CA 1
ATOM 704 C C . HIS A 1 93 ? 11.114 -19.903 -28.000 1.00 83.00 93 HIS A C 1
ATOM 706 O O . HIS A 1 93 ? 11.044 -20.358 -29.145 1.00 83.00 93 HIS A O 1
ATOM 712 N N . ARG A 1 94 ? 12.094 -19.063 -27.635 1.00 84.50 94 ARG A N 1
ATOM 713 C CA . ARG A 1 94 ? 13.179 -18.679 -28.549 1.00 84.50 94 ARG A CA 1
ATOM 714 C C . ARG A 1 94 ? 14.032 -19.877 -28.955 1.00 84.50 94 ARG A C 1
ATOM 716 O O . ARG A 1 94 ? 14.337 -20.000 -30.139 1.00 84.50 94 ARG A O 1
ATOM 723 N N . THR A 1 95 ? 14.389 -20.777 -28.037 1.00 80.38 95 THR A N 1
ATOM 724 C CA . THR A 1 95 ? 15.187 -21.968 -28.383 1.00 80.38 95 THR A CA 1
ATOM 725 C C . THR A 1 95 ? 14.424 -22.944 -29.280 1.00 80.38 95 THR A C 1
ATOM 727 O O . THR A 1 95 ? 15.020 -23.485 -30.210 1.00 80.38 95 THR A O 1
ATOM 730 N N . LEU A 1 96 ? 13.110 -23.110 -29.088 1.00 73.56 96 LEU A N 1
ATOM 731 C CA . LEU A 1 96 ? 12.266 -23.926 -29.973 1.00 73.56 96 LEU A CA 1
ATOM 732 C C . LEU A 1 96 ? 12.267 -23.422 -31.424 1.00 73.56 96 LEU A C 1
ATOM 734 O O . LEU A 1 96 ? 12.321 -24.228 -32.349 1.00 73.56 96 LEU A O 1
ATOM 738 N N . LEU A 1 97 ? 12.259 -22.103 -31.632 1.00 70.19 97 LEU A N 1
ATOM 739 C CA . LEU A 1 97 ? 12.300 -21.501 -32.970 1.00 70.19 97 LEU A CA 1
ATOM 740 C C . LEU A 1 97 ? 13.680 -21.578 -33.641 1.00 70.19 97 LEU A C 1
ATOM 742 O O . LEU A 1 97 ? 13.753 -21.575 -34.867 1.00 70.19 97 LEU A O 1
ATOM 746 N N . HIS A 1 98 ? 14.758 -21.656 -32.857 1.00 67.94 98 HIS A N 1
ATOM 747 C CA . HIS A 1 98 ? 16.137 -21.690 -33.357 1.00 67.94 98 HIS A CA 1
ATOM 748 C C . HIS A 1 98 ? 16.741 -23.105 -33.415 1.00 67.94 98 HIS A C 1
ATOM 750 O O . HIS A 1 98 ? 17.901 -23.251 -33.797 1.00 67.94 98 HIS A O 1
ATOM 756 N N . SER A 1 99 ? 15.994 -24.154 -33.049 1.00 59.88 99 SER A N 1
ATOM 757 C CA . SER A 1 99 ? 16.508 -25.528 -33.049 1.00 59.88 99 SER A CA 1
ATOM 758 C C . SER A 1 99 ? 16.641 -26.089 -34.479 1.00 59.88 99 SER A C 1
ATOM 760 O O . SER A 1 99 ? 15.629 -26.270 -35.163 1.00 59.88 99 SER A O 1
ATOM 762 N N . PRO A 1 100 ? 17.858 -26.438 -34.951 1.00 53.84 100 PRO A N 1
ATOM 763 C CA . PRO A 1 100 ? 18.079 -26.978 -36.299 1.00 53.84 100 PRO A CA 1
ATOM 764 C C . PRO A 1 100 ? 17.485 -28.387 -36.517 1.00 53.84 100 PRO A C 1
ATOM 766 O O . PRO A 1 100 ? 17.370 -28.837 -37.659 1.00 53.84 100 PRO A O 1
ATOM 769 N N . SER A 1 101 ? 17.048 -29.070 -35.449 1.00 49.75 101 SER A N 1
ATOM 770 C CA . SER A 1 101 ? 16.345 -30.365 -35.521 1.00 49.75 101 SER A CA 1
ATOM 771 C C . SER A 1 101 ? 14.857 -30.263 -35.882 1.00 49.75 101 SER A C 1
ATOM 773 O O . SER A 1 101 ? 14.203 -31.292 -36.046 1.00 49.75 101 SER A O 1
ATOM 775 N N . ALA A 1 102 ? 14.310 -29.059 -36.092 1.00 47.59 102 ALA A N 1
ATOM 776 C CA . ALA A 1 102 ? 12.955 -28.884 -36.634 1.00 47.59 102 ALA A CA 1
ATOM 777 C C . ALA A 1 102 ? 12.801 -29.387 -38.090 1.00 47.59 102 ALA A C 1
ATOM 779 O O . ALA A 1 102 ? 11.721 -29.327 -38.665 1.00 47.59 102 ALA A O 1
ATOM 780 N N . THR A 1 103 ? 13.865 -29.927 -38.691 1.00 46.47 103 THR A N 1
ATOM 781 C CA . THR A 1 103 ? 13.825 -30.621 -39.985 1.00 46.47 103 THR A CA 1
ATOM 782 C C . THR A 1 103 ? 13.239 -32.042 -39.915 1.00 46.47 103 THR A C 1
ATOM 784 O O . THR A 1 103 ? 13.048 -32.654 -40.964 1.00 46.47 103 THR A O 1
ATOM 787 N N . GLN A 1 104 ? 12.902 -32.566 -38.725 1.00 48.72 104 GLN A N 1
ATOM 788 C CA . GLN A 1 104 ? 12.254 -33.883 -38.565 1.00 48.72 104 GLN A CA 1
ATOM 789 C C . GLN A 1 104 ? 10.924 -33.894 -37.792 1.00 48.72 104 GLN A C 1
ATOM 791 O O . GLN A 1 104 ? 10.338 -34.963 -37.623 1.00 48.72 104 GLN A O 1
ATOM 796 N N . SER A 1 105 ? 10.395 -32.747 -37.363 1.00 51.31 105 SER A N 1
ATOM 797 C CA . SER A 1 105 ? 9.037 -32.663 -36.817 1.00 51.31 105 SER A CA 1
ATOM 798 C C . SER A 1 105 ? 8.099 -32.042 -37.852 1.00 51.31 105 SER A C 1
ATOM 800 O O . SER A 1 105 ? 8.318 -30.932 -38.326 1.00 51.31 105 SER A O 1
ATOM 802 N N . HIS A 1 106 ? 7.033 -32.765 -38.209 1.00 49.41 106 HIS A N 1
ATOM 803 C CA . HIS A 1 106 ? 5.921 -32.262 -39.020 1.00 49.41 106 HIS A CA 1
ATOM 804 C C . HIS A 1 106 ? 5.148 -31.172 -38.252 1.00 49.41 106 HIS A C 1
ATOM 806 O O . HIS A 1 106 ? 4.040 -31.403 -37.780 1.00 49.41 106 HIS A O 1
ATOM 812 N N . ILE A 1 107 ? 5.736 -29.990 -38.088 1.00 56.94 107 ILE A N 1
ATOM 813 C CA . ILE A 1 107 ? 5.032 -28.787 -37.645 1.00 56.94 107 ILE A CA 1
ATOM 814 C C . ILE A 1 107 ? 4.497 -28.118 -38.910 1.00 56.94 107 ILE A C 1
ATOM 816 O O . ILE A 1 107 ? 5.255 -27.733 -39.802 1.00 56.94 107 ILE A O 1
ATOM 820 N N . GLY A 1 108 ? 3.172 -28.037 -39.036 1.00 56.41 108 GLY A N 1
ATOM 821 C CA . GLY A 1 108 ? 2.545 -27.380 -40.178 1.00 56.41 108 GLY A CA 1
ATOM 822 C C . GLY A 1 108 ? 2.846 -25.878 -40.186 1.00 56.41 108 GLY A C 1
ATOM 823 O O . GLY A 1 108 ? 3.107 -25.269 -39.150 1.00 56.41 108 GLY A O 1
ATOM 824 N N . SER A 1 109 ? 2.742 -25.230 -41.349 1.00 57.16 109 SER A N 1
ATOM 825 C CA . SER A 1 109 ? 2.874 -23.765 -41.474 1.00 57.16 109 SER A CA 1
ATOM 826 C C . SER A 1 109 ? 1.960 -22.986 -40.506 1.00 57.16 109 SER A C 1
ATOM 828 O O . SER A 1 109 ? 2.348 -21.918 -40.032 1.00 57.16 109 SER A O 1
ATOM 830 N N . HIS A 1 110 ? 0.785 -23.533 -40.175 1.00 55.25 110 HIS A N 1
ATOM 831 C CA . HIS A 1 110 ? -0.141 -22.962 -39.193 1.00 55.25 110 HIS A CA 1
ATOM 832 C C . HIS A 1 110 ? 0.380 -23.015 -37.749 1.00 55.25 110 HIS A C 1
ATOM 834 O O . HIS A 1 110 ? 0.094 -22.108 -36.969 1.00 55.25 110 HIS A O 1
ATOM 840 N N . ASP A 1 111 ? 1.165 -24.029 -37.395 1.00 65.44 111 ASP A N 1
ATOM 841 C CA . ASP A 1 111 ? 1.714 -24.183 -36.048 1.00 65.44 111 ASP A CA 1
ATOM 842 C C . ASP A 1 111 ? 2.902 -23.233 -35.832 1.00 65.44 111 ASP A C 1
ATOM 844 O O . ASP A 1 111 ? 3.018 -22.620 -34.774 1.00 65.44 111 ASP A O 1
ATOM 848 N N . HIS A 1 112 ? 3.714 -22.983 -36.867 1.00 66.44 112 HIS A N 1
ATOM 849 C CA . HIS A 1 112 ? 4.758 -21.950 -36.824 1.00 66.44 112 HIS A CA 1
ATOM 850 C C . HIS A 1 112 ? 4.199 -20.529 -36.653 1.00 66.44 112 HIS A C 1
ATOM 852 O O . HIS A 1 112 ? 4.806 -19.715 -35.955 1.00 66.44 112 HIS A O 1
ATOM 858 N N . ALA A 1 113 ? 3.057 -20.221 -37.276 1.00 68.50 113 ALA A N 1
ATOM 859 C CA . ALA A 1 113 ? 2.399 -18.925 -37.123 1.00 68.50 113 ALA A CA 1
ATOM 860 C C . ALA A 1 113 ? 1.895 -18.716 -35.684 1.00 68.50 113 ALA A C 1
ATOM 862 O O . ALA A 1 113 ? 2.173 -17.674 -35.097 1.00 68.50 113 ALA A O 1
ATOM 863 N N . LYS A 1 114 ? 1.263 -19.736 -35.086 1.00 73.00 114 LYS A N 1
ATOM 864 C CA . LYS A 1 114 ? 0.813 -19.708 -33.683 1.00 73.00 114 LYS A CA 1
ATOM 865 C C . LYS A 1 114 ? 1.967 -19.588 -32.688 1.00 73.00 114 LYS A C 1
ATOM 867 O O . LYS A 1 114 ? 1.860 -18.846 -31.720 1.00 73.00 114 LYS A O 1
ATOM 872 N N . VAL A 1 115 ? 3.085 -20.280 -32.929 1.00 72.19 115 VAL A N 1
ATOM 873 C CA . VAL A 1 115 ? 4.286 -20.165 -32.080 1.00 72.19 115 VAL A CA 1
ATOM 874 C C . VAL A 1 115 ? 4.890 -18.760 -32.169 1.00 72.19 115 VAL A C 1
ATOM 876 O O . VAL A 1 115 ? 5.317 -18.213 -31.157 1.00 72.19 115 VAL A O 1
ATOM 879 N N . ARG A 1 116 ? 4.903 -18.148 -33.360 1.00 75.88 116 ARG A N 1
ATOM 880 C CA . ARG A 1 116 ? 5.390 -16.773 -33.546 1.00 75.88 116 ARG A CA 1
ATOM 881 C C . ARG A 1 116 ? 4.478 -15.739 -32.885 1.00 75.88 116 ARG A C 1
ATOM 883 O O . ARG A 1 116 ? 4.983 -14.810 -32.267 1.00 75.88 116 ARG A O 1
ATOM 890 N N . GLU A 1 117 ? 3.165 -15.907 -33.006 1.00 80.31 117 GLU A N 1
ATOM 891 C CA . GLU A 1 117 ? 2.174 -15.065 -32.329 1.00 80.31 117 GLU A CA 1
ATOM 892 C C . GLU A 1 117 ? 2.316 -15.173 -30.806 1.00 80.31 117 GLU A C 1
ATOM 894 O O . GLU A 1 117 ? 2.458 -14.155 -30.134 1.00 80.31 117 GLU A O 1
ATOM 899 N N . GLY A 1 118 ? 2.419 -16.397 -30.275 1.00 82.25 118 GLY A N 1
ATOM 900 C CA . GLY A 1 118 ? 2.678 -16.634 -28.855 1.00 82.25 118 GLY A CA 1
ATOM 901 C C . GLY A 1 118 ? 3.994 -16.018 -28.374 1.00 82.25 118 GLY A C 1
ATOM 902 O O . GLY A 1 118 ? 4.036 -15.453 -27.284 1.00 82.25 118 GLY A O 1
ATOM 903 N N . LEU A 1 119 ? 5.053 -16.049 -29.193 1.00 86.19 119 LEU A N 1
ATOM 904 C CA . LEU A 1 119 ? 6.309 -15.373 -28.866 1.00 86.19 119 LEU A CA 1
ATOM 905 C C . LEU A 1 119 ? 6.131 -13.851 -28.797 1.00 86.19 119 LEU A C 1
ATOM 907 O O . LEU A 1 119 ? 6.591 -13.253 -27.834 1.00 86.19 119 LEU A O 1
ATOM 911 N N . ALA A 1 120 ? 5.449 -13.235 -29.765 1.00 86.69 120 ALA A N 1
ATOM 912 C CA . ALA A 1 120 ? 5.205 -11.792 -29.756 1.00 86.69 120 ALA A CA 1
ATOM 913 C C . ALA A 1 120 ? 4.381 -11.362 -28.530 1.00 86.69 120 ALA A C 1
ATOM 915 O O . ALA A 1 120 ? 4.677 -10.342 -27.909 1.00 86.69 120 ALA A O 1
ATOM 916 N N . THR A 1 121 ? 3.389 -12.165 -28.131 1.00 88.44 121 THR A N 1
ATOM 917 C CA . THR A 1 121 ? 2.638 -11.940 -26.88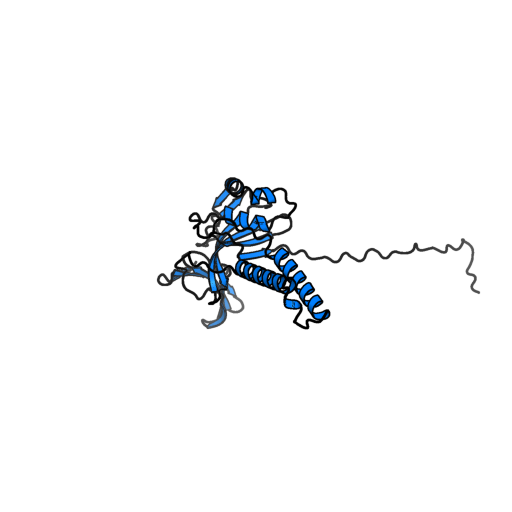9 1.00 88.44 121 THR A CA 1
ATOM 918 C C . THR A 1 121 ? 3.536 -12.051 -25.657 1.00 88.44 121 THR A C 1
ATOM 920 O O . THR A 1 121 ? 3.471 -11.187 -24.787 1.00 88.44 121 THR A O 1
ATOM 923 N N . LEU A 1 122 ? 4.395 -13.073 -25.576 1.00 88.25 122 LEU A N 1
ATOM 924 C CA . LEU A 1 122 ? 5.339 -13.235 -24.463 1.00 88.25 122 LEU A CA 1
ATOM 925 C C . LEU A 1 122 ? 6.374 -12.105 -24.408 1.00 88.25 122 LEU A C 1
ATOM 927 O O . LEU A 1 122 ? 6.705 -11.645 -23.320 1.00 88.25 122 LEU A O 1
ATOM 931 N N . GLU A 1 123 ? 6.868 -11.643 -25.557 1.00 90.31 123 GLU A N 1
ATOM 932 C CA . GLU A 1 123 ? 7.788 -10.505 -25.656 1.00 90.31 123 GLU A CA 1
ATOM 933 C C . GLU A 1 123 ? 7.122 -9.218 -25.186 1.00 90.31 123 GLU A C 1
ATOM 935 O O . GLU A 1 123 ? 7.698 -8.511 -24.363 1.00 90.31 123 GLU A O 1
ATOM 940 N N . HIS A 1 124 ? 5.892 -8.956 -25.636 1.00 90.19 124 HIS A N 1
ATOM 941 C CA . HIS A 1 124 ? 5.108 -7.823 -25.162 1.00 90.19 124 HIS A CA 1
ATOM 942 C C . HIS A 1 124 ? 4.914 -7.892 -23.644 1.00 90.19 124 HIS A C 1
ATOM 944 O O . HIS A 1 124 ? 5.308 -6.961 -22.952 1.00 90.19 124 HIS A O 1
ATOM 950 N N . LEU A 1 125 ? 4.399 -9.012 -23.118 1.00 89.38 125 LEU A N 1
ATOM 951 C CA . LEU A 1 125 ? 4.188 -9.197 -21.679 1.00 89.38 125 LEU A CA 1
ATOM 952 C C . LEU A 1 125 ? 5.481 -9.017 -20.877 1.00 89.38 125 LEU A C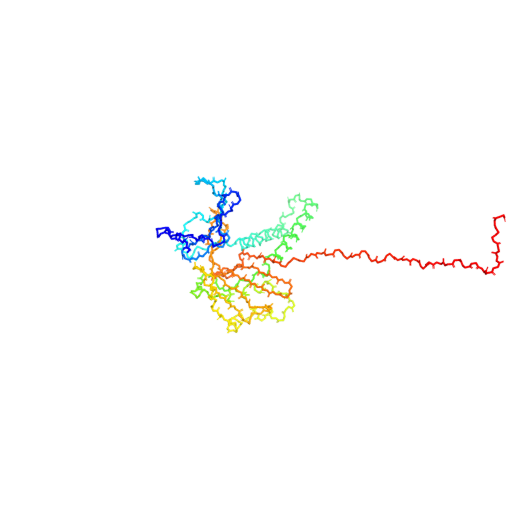 1
ATOM 954 O O . LEU A 1 125 ? 5.453 -8.414 -19.807 1.00 89.38 125 LEU A O 1
ATOM 958 N N . HIS A 1 126 ? 6.610 -9.528 -21.373 1.00 90.56 126 HIS A N 1
ATOM 959 C CA . HIS A 1 126 ? 7.898 -9.390 -20.694 1.00 90.56 126 HIS A CA 1
ATOM 960 C C . HIS A 1 126 ? 8.368 -7.940 -20.698 1.00 90.56 126 HIS A C 1
ATOM 962 O O . HIS A 1 126 ? 8.707 -7.403 -19.645 1.00 90.56 126 HIS A O 1
ATOM 968 N N . SER A 1 127 ? 8.308 -7.279 -21.853 1.00 88.06 127 SER A N 1
ATOM 969 C CA . SER A 1 127 ? 8.694 -5.874 -21.972 1.00 88.06 127 SER A CA 1
ATOM 970 C C . SER A 1 127 ? 7.831 -4.958 -21.103 1.00 88.06 127 SER A C 1
ATOM 972 O O . SER A 1 127 ? 8.374 -4.119 -20.394 1.00 88.06 127 SER A O 1
ATOM 974 N N . SER A 1 128 ? 6.512 -5.168 -21.075 1.00 84.50 128 SER A N 1
ATOM 975 C CA . SER A 1 128 ? 5.581 -4.300 -20.355 1.00 84.50 128 SER A CA 1
ATOM 976 C C . SER A 1 128 ? 5.591 -4.515 -18.842 1.00 84.50 128 SER A C 1
ATOM 978 O O . SER A 1 128 ? 5.308 -3.579 -18.108 1.00 84.50 128 SER A O 1
ATOM 980 N N . ASN A 1 129 ? 5.883 -5.731 -18.361 1.00 84.06 129 ASN A N 1
ATOM 981 C CA . ASN A 1 129 ? 5.788 -6.054 -16.931 1.00 84.06 129 ASN A CA 1
ATOM 982 C C . ASN A 1 129 ? 7.145 -6.213 -16.233 1.00 84.06 129 ASN A C 1
ATOM 984 O O . ASN A 1 129 ? 7.188 -6.147 -15.007 1.00 84.06 129 ASN A O 1
ATOM 988 N N . CYS A 1 130 ? 8.233 -6.470 -16.971 1.00 85.31 130 CYS A N 1
ATOM 989 C CA . CYS A 1 130 ? 9.500 -6.925 -16.385 1.00 85.31 130 CYS A CA 1
ATOM 990 C C . CYS A 1 130 ? 10.741 -6.139 -16.818 1.00 85.31 130 CYS A C 1
ATOM 992 O O . CYS A 1 130 ? 11.737 -6.182 -16.100 1.00 85.31 130 CYS A O 1
ATOM 994 N N . ALA A 1 131 ? 10.727 -5.442 -17.961 1.00 73.19 131 ALA A N 1
ATOM 995 C CA . ALA A 1 131 ? 11.929 -4.771 -18.471 1.00 73.19 131 ALA A CA 1
ATOM 996 C C . ALA A 1 131 ? 12.388 -3.588 -17.603 1.00 73.19 131 ALA A C 1
ATOM 998 O O . ALA A 1 131 ? 13.587 -3.341 -17.504 1.00 73.19 131 ALA A O 1
ATOM 999 N N . ASN A 1 132 ? 11.445 -2.906 -16.949 1.00 67.62 132 ASN A N 1
ATOM 1000 C CA . ASN A 1 132 ? 11.689 -1.641 -16.256 1.00 67.62 132 ASN A CA 1
ATOM 1001 C C . ASN A 1 132 ? 11.546 -1.737 -14.736 1.00 67.62 132 ASN A C 1
ATOM 1003 O O . ASN A 1 132 ? 11.401 -0.708 -14.093 1.00 67.62 132 ASN A O 1
ATOM 1007 N N . VAL A 1 133 ? 11.551 -2.936 -14.145 1.00 64.38 133 VAL A N 1
ATOM 1008 C CA . VAL A 1 133 ? 11.387 -3.063 -12.688 1.00 64.38 133 VAL A CA 1
ATOM 1009 C C . VAL A 1 133 ? 12.728 -2.795 -12.027 1.00 64.38 133 VAL A C 1
ATOM 1011 O O . VAL A 1 133 ? 13.612 -3.661 -12.067 1.00 64.38 133 VAL A O 1
ATOM 1014 N N . PRO A 1 134 ? 12.932 -1.604 -11.447 1.00 62.62 134 PRO A N 1
ATOM 1015 C CA . PRO A 1 134 ? 14.238 -1.247 -10.963 1.00 62.62 134 PRO A CA 1
ATOM 1016 C C . PRO A 1 134 ? 14.391 -1.890 -9.581 1.00 62.62 134 PRO A C 1
ATOM 1018 O O . PRO A 1 134 ? 13.594 -1.679 -8.670 1.00 62.62 134 PRO A O 1
ATOM 1021 N N . SER A 1 135 ? 15.393 -2.756 -9.439 1.00 60.44 135 SER A N 1
ATOM 1022 C CA . SER A 1 135 ? 15.725 -3.353 -8.147 1.00 60.44 135 SER A CA 1
ATOM 1023 C C . SER A 1 135 ? 16.632 -2.389 -7.399 1.00 60.44 135 SER A C 1
ATOM 1025 O O . SER A 1 135 ? 17.802 -2.239 -7.751 1.00 60.44 135 SER A O 1
ATOM 1027 N N . PHE A 1 136 ? 16.108 -1.746 -6.359 1.00 63.06 136 PHE A N 1
ATOM 1028 C CA . PHE A 1 136 ? 16.883 -0.799 -5.564 1.00 63.06 136 PHE A CA 1
ATOM 1029 C C . PHE A 1 136 ? 17.616 -1.513 -4.431 1.00 63.06 136 PHE A C 1
ATOM 1031 O O . PHE A 1 136 ? 17.007 -2.013 -3.486 1.00 63.06 136 PHE A O 1
ATOM 1038 N N . GLY A 1 137 ? 18.944 -1.534 -4.558 1.00 60.59 137 GLY A N 1
ATOM 1039 C CA . GLY A 1 137 ? 19.894 -2.049 -3.575 1.00 60.59 137 GLY A CA 1
ATOM 1040 C C . GLY A 1 137 ? 20.262 -3.535 -3.731 1.00 60.59 137 GLY A C 1
ATOM 1041 O O . GLY A 1 137 ? 19.577 -4.298 -4.419 1.00 60.59 137 GLY A O 1
ATOM 1042 N N . PRO A 1 138 ? 21.394 -3.954 -3.134 1.00 58.25 138 PRO A N 1
ATOM 1043 C CA . PRO A 1 138 ? 21.889 -5.323 -3.223 1.00 58.25 138 PRO A CA 1
ATOM 1044 C C . PRO A 1 138 ? 21.013 -6.292 -2.421 1.00 58.25 138 PRO A C 1
ATOM 1046 O O . PRO A 1 138 ? 20.634 -6.024 -1.281 1.00 58.25 138 PRO A O 1
ATOM 1049 N N . SER A 1 139 ? 20.741 -7.464 -2.995 1.00 55.12 139 SER A N 1
ATOM 1050 C CA . SER A 1 139 ? 20.036 -8.548 -2.306 1.00 55.12 139 SER A CA 1
ATOM 1051 C C . SER A 1 139 ? 20.802 -9.009 -1.060 1.00 55.12 139 SER A C 1
ATOM 1053 O O . SER A 1 139 ? 21.984 -9.343 -1.162 1.00 55.12 139 SER A O 1
ATOM 1055 N N . GLY A 1 140 ? 20.126 -9.089 0.090 1.00 50.22 140 GLY A N 1
ATOM 1056 C CA . GLY A 1 140 ? 20.684 -9.665 1.320 1.00 50.22 140 GLY A CA 1
ATOM 1057 C C . GLY A 1 140 ? 21.415 -8.687 2.247 1.00 50.22 140 GLY A C 1
ATOM 1058 O O . GLY A 1 140 ? 22.055 -9.133 3.198 1.00 50.22 140 GLY A O 1
ATOM 1059 N N . GLN A 1 141 ? 21.330 -7.374 2.007 1.00 54.03 141 GLN A N 1
ATOM 1060 C CA . GLN A 1 141 ? 21.670 -6.374 3.024 1.00 54.03 141 GLN A CA 1
ATOM 1061 C C . GLN A 1 141 ? 20.422 -5.987 3.821 1.00 54.03 141 GLN A C 1
ATOM 1063 O O . GLN A 1 141 ? 19.343 -5.827 3.264 1.00 54.03 141 GLN A O 1
ATOM 1068 N N . VAL A 1 142 ? 20.567 -5.851 5.137 1.00 53.12 142 VAL A N 1
ATOM 1069 C CA . VAL A 1 142 ? 19.485 -5.367 5.998 1.00 53.12 142 VAL A CA 1
ATOM 1070 C C . VAL A 1 142 ? 19.585 -3.850 6.034 1.00 53.12 142 VAL A C 1
ATOM 1072 O O . VAL A 1 142 ? 20.582 -3.319 6.527 1.00 53.12 142 VAL A O 1
ATOM 1075 N N . ASP A 1 143 ? 18.570 -3.161 5.517 1.00 59.66 143 ASP A N 1
ATOM 1076 C CA . ASP A 1 143 ? 18.370 -1.755 5.853 1.00 59.66 143 ASP A CA 1
ATOM 1077 C C . ASP A 1 143 ? 17.913 -1.690 7.316 1.00 59.66 143 ASP A C 1
ATOM 1079 O O . ASP A 1 143 ? 16.743 -1.874 7.649 1.00 59.66 143 ASP A O 1
ATOM 1083 N N . LEU A 1 144 ? 18.887 -1.556 8.216 1.00 58.03 144 LEU A N 1
ATOM 1084 C CA . LEU A 1 144 ? 18.655 -1.501 9.659 1.00 58.03 144 LEU A CA 1
ATOM 1085 C C . LEU A 1 144 ? 18.004 -0.182 10.089 1.00 58.03 144 LEU A C 1
ATOM 1087 O O . LEU A 1 144 ? 17.541 -0.087 11.224 1.00 58.03 144 LEU A O 1
ATOM 1091 N N . GLU A 1 145 ? 18.001 0.828 9.219 1.00 63.94 145 GLU A N 1
ATOM 1092 C CA . GLU A 1 145 ? 17.528 2.170 9.545 1.00 63.94 145 GLU A CA 1
ATOM 1093 C C . GLU A 1 145 ? 16.015 2.309 9.315 1.00 63.94 145 GLU A C 1
ATOM 1095 O O . GLU A 1 145 ? 15.397 3.193 9.906 1.00 63.94 145 GLU A O 1
ATOM 1100 N N . MET A 1 146 ? 15.404 1.392 8.540 1.00 77.94 146 MET A N 1
ATOM 1101 C CA . MET A 1 146 ? 13.987 1.439 8.139 1.00 77.94 146 MET A CA 1
ATOM 1102 C C . MET A 1 146 ? 13.612 2.826 7.595 1.00 77.94 146 MET A C 1
ATOM 1104 O O . MET A 1 146 ? 12.575 3.400 7.938 1.00 77.94 146 MET A O 1
ATOM 1108 N N . ASP A 1 147 ? 14.510 3.395 6.793 1.00 87.06 147 ASP A N 1
ATOM 1109 C CA . ASP A 1 147 ? 14.359 4.735 6.253 1.00 87.06 147 ASP A CA 1
ATOM 1110 C C . ASP A 1 147 ? 13.360 4.719 5.083 1.00 87.06 147 ASP A C 1
ATOM 1112 O O . ASP A 1 147 ? 13.590 4.029 4.088 1.00 87.06 147 ASP A O 1
ATOM 1116 N N . PRO A 1 148 ? 12.264 5.498 5.138 1.00 91.31 148 PRO A N 1
ATOM 1117 C CA . PRO A 1 148 ? 11.248 5.507 4.089 1.00 91.31 148 PRO A CA 1
ATOM 1118 C C . PRO A 1 148 ? 11.721 6.124 2.759 1.00 91.31 148 PRO A C 1
ATOM 1120 O O . PRO A 1 148 ? 11.070 5.926 1.734 1.00 91.31 148 PRO A O 1
ATOM 1123 N N . ARG A 1 149 ? 12.828 6.877 2.729 1.00 92.00 149 ARG A N 1
ATOM 1124 C CA . ARG A 1 149 ? 13.255 7.655 1.551 1.00 92.00 149 ARG A CA 1
ATOM 1125 C C . ARG A 1 149 ? 13.688 6.775 0.382 1.00 92.00 149 ARG A C 1
ATOM 1127 O O . ARG A 1 149 ? 13.316 7.042 -0.758 1.00 92.00 149 ARG A O 1
ATOM 1134 N N . ARG A 1 150 ? 14.452 5.714 0.648 1.00 89.62 150 ARG A N 1
ATOM 1135 C CA . ARG A 1 150 ? 14.929 4.785 -0.393 1.00 89.62 150 ARG A CA 1
ATOM 1136 C C . ARG A 1 150 ? 13.801 3.928 -0.988 1.00 89.62 150 ARG A C 1
ATOM 1138 O O . ARG A 1 150 ? 13.701 3.896 -2.215 1.00 89.62 150 ARG A O 1
ATOM 1145 N N . PRO A 1 151 ? 12.910 3.308 -0.187 1.00 90.88 151 PRO A N 1
ATOM 1146 C CA . PRO A 1 151 ? 11.707 2.664 -0.709 1.00 90.88 151 PRO A CA 1
ATOM 1147 C C . PRO A 1 151 ? 10.818 3.623 -1.515 1.00 90.88 151 PRO A C 1
ATOM 1149 O O . PRO A 1 151 ? 10.287 3.237 -2.555 1.00 90.88 151 PRO A O 1
ATOM 1152 N N . LEU A 1 152 ? 10.681 4.884 -1.087 1.00 93.44 152 LEU A N 1
ATOM 1153 C CA . LEU A 1 152 ? 9.897 5.877 -1.824 1.00 93.44 152 LEU A CA 1
ATOM 1154 C C . LEU A 1 152 ? 10.499 6.177 -3.202 1.00 93.44 152 LEU A C 1
ATOM 1156 O O . LEU A 1 152 ? 9.784 6.165 -4.201 1.00 93.44 152 LEU A O 1
ATOM 1160 N N . LEU A 1 153 ? 11.815 6.393 -3.283 1.00 91.69 153 LEU A N 1
ATOM 1161 C CA . LEU A 1 153 ? 12.507 6.572 -4.564 1.00 91.69 153 LEU A CA 1
ATOM 1162 C C . LEU A 1 153 ? 12.359 5.347 -5.471 1.00 91.69 153 LEU A C 1
ATOM 1164 O O . LEU A 1 153 ? 12.206 5.503 -6.683 1.00 91.69 153 LEU A O 1
ATOM 1168 N N . ALA A 1 154 ? 12.341 4.146 -4.885 1.00 89.31 154 ALA A N 1
ATOM 1169 C CA . ALA A 1 154 ? 12.120 2.919 -5.633 1.00 89.31 154 ALA A CA 1
ATOM 1170 C C . ALA A 1 154 ? 10.748 2.887 -6.319 1.00 89.31 154 ALA A C 1
ATOM 1172 O O . ALA A 1 154 ? 10.634 2.485 -7.478 1.00 89.31 154 ALA A O 1
ATOM 1173 N N . PHE A 1 155 ? 9.717 3.370 -5.626 1.00 92.00 155 PHE A N 1
ATOM 1174 C CA . PHE A 1 155 ? 8.393 3.554 -6.207 1.00 92.00 155 PHE A CA 1
ATOM 1175 C C . PHE A 1 155 ? 8.379 4.635 -7.296 1.00 92.00 155 PHE A C 1
ATOM 1177 O O . PHE A 1 155 ? 7.878 4.392 -8.394 1.00 92.00 155 PHE A O 1
ATOM 1184 N N . LEU A 1 156 ? 8.968 5.806 -7.034 1.00 91.31 156 LEU A N 1
ATOM 1185 C CA . LEU A 1 156 ? 8.957 6.938 -7.971 1.00 91.31 156 LEU A CA 1
ATOM 1186 C C . LEU A 1 156 ? 9.630 6.615 -9.303 1.00 91.31 156 LEU A C 1
ATOM 1188 O O . LEU A 1 156 ? 9.161 7.057 -10.346 1.00 91.31 156 LEU A O 1
ATOM 1192 N N . ALA A 1 157 ? 10.669 5.787 -9.295 1.00 87.56 157 ALA A N 1
ATOM 1193 C CA . ALA A 1 157 ? 11.300 5.308 -10.519 1.00 87.56 157 ALA A CA 1
ATOM 1194 C C . ALA A 1 157 ? 10.360 4.515 -11.444 1.00 87.56 157 ALA A C 1
ATOM 1196 O O . ALA A 1 157 ? 10.630 4.417 -12.637 1.00 87.56 157 ALA A O 1
ATOM 1197 N N . SER A 1 158 ? 9.275 3.952 -10.902 1.00 86.75 158 SER A N 1
ATOM 1198 C CA . SER A 1 158 ? 8.231 3.270 -11.678 1.00 86.75 158 SER A CA 1
ATOM 1199 C C . SER A 1 158 ? 7.005 4.154 -11.938 1.00 86.75 158 SER A C 1
ATOM 1201 O O . SER A 1 158 ? 6.270 3.898 -12.885 1.00 86.75 158 SER A O 1
ATOM 1203 N N . ALA A 1 159 ? 6.759 5.162 -11.094 1.00 89.50 159 ALA A N 1
ATOM 1204 C CA . ALA A 1 159 ? 5.564 6.008 -11.155 1.00 89.50 159 ALA A CA 1
ATOM 1205 C C . ALA A 1 159 ? 5.751 7.305 -11.965 1.00 89.50 159 ALA A C 1
ATOM 1207 O O . ALA A 1 159 ? 4.770 7.873 -12.444 1.00 89.50 159 ALA A O 1
ATOM 1208 N N . LEU A 1 160 ? 6.987 7.797 -12.106 1.00 88.88 160 LEU A N 1
ATOM 1209 C CA . LEU A 1 160 ? 7.279 8.998 -12.887 1.00 88.88 160 LEU A CA 1
ATOM 1210 C C . LEU A 1 160 ? 7.140 8.720 -14.398 1.00 88.88 160 LEU A C 1
ATOM 1212 O O . LEU A 1 160 ? 7.626 7.690 -14.869 1.00 88.88 160 LEU A O 1
ATOM 1216 N N . PRO A 1 161 ? 6.537 9.643 -15.173 1.00 86.06 161 PRO A N 1
ATOM 1217 C CA . PRO A 1 161 ? 6.503 9.557 -16.633 1.00 86.06 161 PRO A CA 1
ATOM 1218 C C . PRO A 1 161 ? 7.903 9.441 -17.255 1.00 86.06 161 PRO A C 1
ATOM 1220 O O . PRO A 1 161 ? 8.858 10.025 -16.742 1.00 86.06 161 PRO A O 1
ATOM 1223 N N . GLU A 1 162 ? 8.028 8.743 -18.390 1.00 82.94 162 GLU A N 1
ATOM 1224 C CA . GLU A 1 162 ? 9.319 8.558 -19.083 1.00 82.94 162 GLU A CA 1
ATOM 1225 C C . GLU A 1 162 ? 9.986 9.884 -19.493 1.00 82.94 162 GLU A C 1
ATOM 1227 O O . GLU A 1 162 ? 11.211 9.978 -19.553 1.00 82.94 162 GLU A O 1
ATOM 1232 N N . ASP A 1 163 ? 9.189 10.916 -19.769 1.00 85.31 163 ASP A N 1
ATOM 1233 C CA . ASP A 1 163 ? 9.633 12.259 -20.141 1.00 85.31 163 ASP A CA 1
ATOM 1234 C C . ASP A 1 163 ? 9.863 13.186 -18.936 1.00 85.31 163 ASP A C 1
ATOM 1236 O O . ASP A 1 163 ? 10.273 14.338 -19.110 1.00 85.31 163 ASP A O 1
ATOM 1240 N N . HIS A 1 164 ? 9.643 12.700 -17.710 1.00 85.12 164 HIS A N 1
ATOM 1241 C CA . HIS A 1 164 ? 9.810 13.505 -16.511 1.00 85.12 164 HIS A CA 1
ATOM 1242 C C . HIS A 1 164 ? 11.291 13.880 -16.303 1.00 85.12 164 HIS A C 1
ATOM 1244 O O . HIS A 1 164 ? 12.155 12.998 -16.244 1.00 85.12 164 HIS A O 1
ATOM 1250 N N . PRO A 1 165 ? 11.620 15.173 -16.109 1.00 85.69 165 PRO A N 1
ATOM 1251 C CA . PRO A 1 165 ? 13.007 15.647 -16.077 1.00 85.69 165 PRO A CA 1
ATOM 1252 C C . PRO A 1 165 ? 13.831 15.062 -14.922 1.00 85.69 165 PRO A C 1
ATOM 1254 O O . PRO A 1 165 ? 15.056 14.996 -15.005 1.00 85.69 165 PRO A O 1
ATOM 1257 N N . GLU A 1 166 ? 13.173 14.639 -13.841 1.00 82.94 166 GLU A N 1
ATOM 1258 C CA . GLU A 1 166 ? 13.843 14.080 -12.664 1.00 82.94 166 GLU A CA 1
ATOM 1259 C C . GLU A 1 166 ? 14.046 12.555 -12.733 1.00 82.94 166 GLU A C 1
ATOM 1261 O O . GLU A 1 166 ? 14.859 12.043 -11.963 1.00 82.94 166 GLU A O 1
ATOM 1266 N N . LEU A 1 167 ? 13.387 11.827 -13.651 1.00 83.88 167 LEU A N 1
ATOM 1267 C CA . LEU A 1 167 ? 13.390 10.353 -13.673 1.00 83.88 167 LEU A CA 1
ATOM 1268 C C . LEU A 1 167 ? 14.806 9.771 -13.802 1.00 83.88 167 LEU A C 1
ATOM 1270 O O . LEU A 1 167 ? 15.215 8.948 -12.984 1.00 83.88 167 LEU A O 1
ATOM 1274 N N . SER A 1 168 ? 15.589 10.240 -14.779 1.00 80.81 168 SER A N 1
ATOM 1275 C CA . SER A 1 168 ? 16.967 9.765 -14.963 1.00 80.81 168 SER A CA 1
ATOM 1276 C C . SER A 1 168 ? 17.840 10.078 -13.748 1.00 80.81 168 SER A C 1
ATOM 1278 O O . SER A 1 168 ? 18.636 9.255 -13.313 1.00 80.81 168 SER A O 1
ATOM 1280 N N . SER A 1 169 ? 17.645 11.250 -13.137 1.00 82.31 169 SER A N 1
ATOM 1281 C CA . SER A 1 169 ? 18.414 11.657 -11.961 1.00 82.31 169 SER A CA 1
ATOM 1282 C C . SER A 1 169 ? 18.087 10.827 -10.715 1.00 82.31 169 SER A C 1
ATOM 1284 O O . SER A 1 169 ? 18.979 10.574 -9.908 1.00 82.31 169 SER A O 1
ATOM 1286 N N . VAL A 1 170 ? 16.829 10.397 -10.561 1.00 82.38 170 VAL A N 1
ATOM 1287 C CA . VAL A 1 170 ? 16.379 9.516 -9.474 1.00 82.38 170 VAL A CA 1
ATOM 1288 C C . VAL A 1 170 ? 16.999 8.127 -9.616 1.00 82.38 170 VAL A C 1
ATOM 1290 O O . VAL A 1 170 ? 17.457 7.564 -8.624 1.00 82.38 170 VAL A O 1
ATOM 1293 N N . LEU A 1 171 ? 17.066 7.603 -10.843 1.00 79.88 171 LEU A N 1
ATOM 1294 C CA . LEU A 1 171 ? 17.689 6.312 -11.143 1.00 79.88 171 LEU A CA 1
ATOM 1295 C C . LEU A 1 171 ? 19.208 6.331 -10.923 1.00 79.88 171 LEU A C 1
ATOM 1297 O O . LEU A 1 171 ? 19.751 5.403 -10.324 1.00 79.88 171 LEU A O 1
ATOM 1301 N N . ASP A 1 172 ? 19.884 7.392 -11.366 1.00 81.31 172 ASP A N 1
ATOM 1302 C CA . ASP A 1 172 ? 21.347 7.472 -11.329 1.00 81.31 172 ASP A CA 1
ATOM 1303 C C . ASP A 1 172 ? 21.896 7.876 -9.947 1.00 81.31 172 ASP A C 1
ATOM 1305 O O . ASP A 1 172 ? 22.960 7.405 -9.545 1.00 81.31 172 ASP A O 1
ATOM 1309 N N . ASN A 1 173 ? 21.186 8.739 -9.205 1.00 84.38 173 ASN A N 1
ATOM 1310 C CA . ASN A 1 173 ? 21.674 9.372 -7.970 1.00 84.38 173 ASN A CA 1
ATOM 1311 C C . ASN A 1 173 ? 20.656 9.304 -6.814 1.00 84.38 173 ASN A C 1
ATOM 1313 O O . ASN A 1 173 ? 20.395 10.303 -6.137 1.00 84.38 173 ASN A O 1
ATOM 1317 N N . ALA A 1 174 ? 20.096 8.119 -6.554 1.00 81.75 174 ALA A N 1
ATOM 1318 C CA . ALA A 1 174 ? 19.091 7.912 -5.505 1.00 81.75 174 ALA A CA 1
ATOM 1319 C C . ALA A 1 174 ? 19.518 8.442 -4.116 1.00 81.75 174 ALA A C 1
ATOM 1321 O O . ALA A 1 174 ? 18.732 9.096 -3.435 1.00 81.75 174 ALA A O 1
ATOM 1322 N N . GLU A 1 175 ? 20.777 8.237 -3.708 1.00 83.19 175 GLU A N 1
ATOM 1323 C CA . GLU A 1 175 ? 21.284 8.717 -2.408 1.00 83.19 175 GLU A CA 1
ATOM 1324 C C . GLU A 1 175 ? 21.285 10.244 -2.287 1.00 83.19 175 GLU A C 1
ATOM 1326 O O . GLU A 1 175 ? 20.985 10.797 -1.227 1.00 83.19 175 GLU A O 1
ATOM 1331 N N . GLU A 1 176 ? 21.602 10.947 -3.376 1.00 86.62 176 GLU A N 1
ATOM 1332 C CA . GLU A 1 176 ? 21.602 12.406 -3.378 1.00 86.62 176 GLU A CA 1
ATOM 1333 C C . GLU A 1 176 ? 20.178 12.934 -3.182 1.00 86.62 176 GLU A C 1
ATOM 1335 O O . GLU A 1 176 ? 19.953 13.831 -2.367 1.00 86.62 176 GLU A O 1
ATOM 1340 N N . HIS A 1 177 ? 19.203 12.343 -3.873 1.00 86.12 177 HIS A N 1
ATOM 1341 C CA . HIS A 1 177 ? 17.793 12.690 -3.709 1.00 86.12 177 HIS A CA 1
ATOM 1342 C C . HIS A 1 177 ? 17.276 12.362 -2.310 1.00 86.12 177 HIS A C 1
ATOM 1344 O O . HIS A 1 177 ? 16.662 13.221 -1.678 1.00 86.12 177 HIS A O 1
ATOM 1350 N N . ALA A 1 178 ? 17.610 11.188 -1.767 1.00 87.25 178 ALA A N 1
ATOM 1351 C CA . ALA A 1 178 ? 17.261 10.831 -0.394 1.00 87.25 178 ALA A CA 1
ATOM 1352 C C . ALA A 1 178 ? 17.834 11.843 0.617 1.00 87.25 178 ALA A C 1
ATOM 1354 O O . ALA A 1 178 ? 17.158 12.235 1.566 1.00 87.25 178 ALA A O 1
ATOM 1355 N N . SER A 1 179 ? 19.054 12.344 0.399 1.00 88.06 179 SER A N 1
ATOM 1356 C CA . SER A 1 179 ? 19.658 13.354 1.281 1.00 88.06 179 SER A CA 1
ATOM 1357 C C . SER A 1 179 ? 18.947 14.717 1.255 1.00 88.06 179 SER A C 1
ATOM 1359 O O . SER A 1 179 ? 18.998 15.448 2.243 1.00 88.06 179 SER A O 1
ATOM 1361 N N . LYS A 1 180 ? 18.270 15.056 0.148 1.00 90.75 180 LYS A N 1
ATOM 1362 C CA . LYS A 1 180 ? 17.516 16.311 -0.026 1.00 90.75 180 LYS A CA 1
ATOM 1363 C C . LYS A 1 180 ? 16.101 16.242 0.550 1.00 90.75 180 LYS A C 1
ATOM 1365 O O . LYS A 1 180 ? 15.524 17.288 0.862 1.00 90.75 180 LYS A O 1
ATOM 1370 N N . MET A 1 181 ? 15.551 15.035 0.685 1.00 93.31 181 MET A N 1
ATOM 1371 C CA . MET A 1 181 ? 14.248 14.818 1.303 1.00 93.31 181 MET A CA 1
ATOM 1372 C C . MET A 1 181 ? 14.301 15.153 2.789 1.00 93.31 181 MET A C 1
ATOM 1374 O O . MET A 1 181 ? 15.176 14.688 3.525 1.00 93.31 181 MET A O 1
ATOM 1378 N N . VAL A 1 182 ? 13.328 15.942 3.236 1.00 92.50 182 VAL A N 1
ATOM 1379 C CA . VAL A 1 182 ? 13.198 16.332 4.640 1.00 92.50 182 VAL A CA 1
ATOM 1380 C C . VAL A 1 182 ? 12.095 15.504 5.271 1.00 92.50 182 VAL A C 1
ATOM 1382 O O . VAL A 1 182 ? 10.937 15.609 4.877 1.00 92.50 182 VAL A O 1
ATOM 1385 N N . MET A 1 183 ? 12.470 14.700 6.262 1.00 90.75 183 MET A N 1
ATOM 1386 C CA . MET A 1 183 ? 11.554 13.846 7.006 1.00 90.75 183 MET A CA 1
ATOM 1387 C C . MET A 1 183 ? 11.147 14.513 8.321 1.00 90.75 183 MET A C 1
ATOM 1389 O O . MET A 1 183 ? 11.997 14.906 9.124 1.00 90.75 183 MET A O 1
ATOM 1393 N N . THR A 1 184 ? 9.846 14.616 8.561 1.00 89.62 184 THR A N 1
ATOM 1394 C CA . THR A 1 184 ? 9.255 15.126 9.800 1.00 89.62 184 THR A CA 1
ATOM 1395 C C . THR A 1 184 ? 8.400 14.033 10.434 1.00 89.62 184 THR A C 1
ATOM 1397 O O . THR A 1 184 ? 7.632 13.352 9.763 1.00 89.62 184 THR A O 1
ATOM 1400 N N . SER A 1 185 ? 8.538 13.820 11.745 1.00 82.50 185 SER A N 1
ATOM 1401 C CA . SER A 1 185 ? 7.673 12.863 12.443 1.00 82.50 185 SER A CA 1
ATOM 1402 C C . SER A 1 185 ? 6.289 13.473 12.638 1.00 82.50 185 SER A C 1
ATOM 1404 O O . SER A 1 185 ? 6.151 14.554 13.216 1.00 82.50 185 SER A O 1
ATOM 1406 N N . GLU A 1 186 ? 5.262 12.766 12.182 1.00 72.44 186 GLU A N 1
ATOM 1407 C CA . GLU A 1 186 ? 3.879 13.130 12.440 1.00 72.44 186 GLU A CA 1
ATOM 1408 C C . GLU A 1 186 ? 3.445 12.537 13.781 1.00 72.44 186 GLU A C 1
ATOM 1410 O O . GLU A 1 186 ? 3.405 11.323 13.979 1.00 72.44 186 GLU A O 1
ATOM 1415 N N . THR A 1 187 ? 3.072 13.408 14.716 1.00 57.03 187 THR A N 1
ATOM 1416 C CA . THR A 1 187 ? 2.318 13.003 15.905 1.00 57.03 187 THR A CA 1
ATOM 1417 C C . THR A 1 187 ? 0.854 13.331 15.652 1.00 57.03 187 THR A C 1
ATOM 1419 O O . THR A 1 187 ? 0.398 14.452 15.873 1.00 57.03 187 THR A O 1
ATOM 1422 N N . HIS A 1 188 ? 0.081 12.374 15.138 1.00 50.28 188 HIS A N 1
ATOM 1423 C CA . HIS A 1 188 ? -1.359 12.584 15.035 1.00 50.28 188 HIS A CA 1
ATOM 1424 C C . HIS A 1 188 ? -1.954 12.707 16.447 1.00 50.28 188 HIS A C 1
ATOM 1426 O O . HIS A 1 188 ? -1.975 11.756 17.223 1.00 50.28 188 HIS A O 1
ATOM 1432 N N . LEU A 1 189 ? -2.485 13.891 16.768 1.00 40.47 189 LEU A N 1
ATOM 1433 C CA . LEU A 1 189 ? -3.159 14.213 18.036 1.00 40.47 189 LEU A CA 1
ATOM 1434 C C . LEU A 1 189 ? -4.516 13.496 18.214 1.00 40.47 189 LEU A C 1
ATOM 1436 O O . LEU A 1 189 ? -5.219 13.725 19.197 1.00 40.47 189 LEU A O 1
ATOM 1440 N N . LEU A 1 190 ? -4.883 12.608 17.285 1.00 43.22 190 LEU A N 1
ATOM 1441 C CA . LEU A 1 190 ? -6.063 11.751 17.350 1.00 43.22 190 LEU A CA 1
ATOM 1442 C C . LEU A 1 190 ? -5.666 10.330 17.775 1.00 43.22 190 LEU A C 1
ATOM 1444 O O . LEU A 1 190 ? -5.755 9.389 17.003 1.00 43.22 190 LEU A O 1
ATOM 1448 N N . GLY A 1 191 ? -5.231 10.202 19.027 1.00 41.84 191 GLY A N 1
ATOM 1449 C CA . GLY A 1 191 ? -5.566 9.070 19.898 1.00 41.84 191 GLY A CA 1
ATOM 1450 C C . GLY A 1 191 ? -5.230 7.630 19.492 1.00 41.84 191 GLY A C 1
ATOM 1451 O O . GLY A 1 191 ? -5.799 6.748 20.127 1.00 41.84 191 GLY A O 1
ATOM 1452 N N . ASP A 1 192 ? -4.349 7.357 18.530 1.00 45.78 192 ASP A N 1
ATOM 1453 C CA . ASP A 1 192 ? -4.001 5.979 18.148 1.00 45.78 192 ASP A CA 1
ATOM 1454 C C . ASP A 1 192 ? -2.512 5.704 18.408 1.00 45.78 192 ASP A C 1
ATOM 1456 O O . ASP A 1 192 ? -1.616 6.224 17.744 1.00 45.78 192 ASP A O 1
ATOM 1460 N N . HIS A 1 193 ? -2.234 4.880 19.415 1.00 46.69 193 HIS A N 1
ATOM 1461 C CA . HIS A 1 193 ? -0.933 4.241 19.557 1.00 46.69 193 HIS A CA 1
ATOM 1462 C C . HIS A 1 193 ? -0.823 3.174 18.461 1.00 46.69 193 HIS A C 1
ATOM 1464 O O . HIS A 1 193 ? -1.547 2.187 18.548 1.00 46.69 193 HIS A O 1
ATOM 1470 N N . SER A 1 194 ? 0.044 3.345 17.452 1.00 49.47 194 SER A N 1
ATOM 1471 C CA . SER A 1 194 ? 0.831 2.225 16.868 1.00 49.47 194 SER A CA 1
ATOM 1472 C C . SER A 1 194 ? 1.616 2.532 15.589 1.00 49.47 194 SER A C 1
ATOM 1474 O O . SER A 1 194 ? 2.514 1.758 15.279 1.00 49.47 194 SER A O 1
ATOM 1476 N N . THR A 1 195 ? 1.381 3.627 14.860 1.00 55.06 195 THR A N 1
ATOM 1477 C CA . THR A 1 195 ? 2.160 3.885 13.632 1.00 55.06 195 THR A CA 1
ATOM 1478 C C . THR A 1 195 ? 3.020 5.131 13.773 1.00 55.06 195 THR A C 1
ATOM 1480 O O . THR A 1 195 ? 2.484 6.230 13.921 1.00 55.06 195 THR A O 1
ATOM 1483 N N . LEU A 1 196 ? 4.345 4.968 13.700 1.00 62.81 196 LEU A N 1
ATOM 1484 C CA . LEU A 1 196 ? 5.273 6.073 13.466 1.00 62.81 196 LEU A CA 1
ATOM 1485 C C . LEU A 1 196 ? 4.962 6.644 12.075 1.00 62.81 196 LEU A C 1
ATOM 1487 O O . LEU A 1 196 ? 5.431 6.130 11.061 1.00 62.81 196 LEU A O 1
ATOM 1491 N N . GLY A 1 197 ? 4.082 7.644 12.037 1.00 75.81 197 GLY A N 1
ATOM 1492 C CA . GLY A 1 197 ? 3.804 8.418 10.839 1.00 75.81 197 GLY A CA 1
ATOM 1493 C C . GLY A 1 197 ? 4.966 9.361 10.569 1.00 75.81 197 GLY A C 1
ATOM 1494 O O . GLY A 1 197 ? 5.500 9.991 11.488 1.00 75.81 197 GLY A O 1
ATOM 1495 N N . MET A 1 198 ? 5.382 9.435 9.316 1.00 88.25 198 MET A N 1
ATOM 1496 C CA . MET A 1 198 ? 6.414 10.347 8.843 1.00 88.25 198 MET A CA 1
ATOM 1497 C C . MET A 1 198 ? 5.851 11.112 7.651 1.00 88.25 198 MET A C 1
ATOM 1499 O O . MET A 1 198 ? 5.231 10.510 6.784 1.00 88.25 198 MET A O 1
ATOM 1503 N N . SER A 1 199 ? 6.073 12.417 7.601 1.00 91.94 199 SER A N 1
ATOM 1504 C CA . SER A 1 199 ? 5.855 13.224 6.406 1.00 91.94 199 SER A CA 1
ATOM 1505 C C . SER A 1 199 ? 7.203 13.464 5.732 1.00 91.94 199 SER A C 1
ATOM 1507 O O . SER A 1 199 ? 8.220 13.696 6.395 1.00 91.94 199 SER A O 1
ATOM 1509 N N . LEU A 1 200 ? 7.228 13.353 4.408 1.00 94.25 200 LEU A N 1
ATOM 1510 C CA . LEU A 1 200 ? 8.388 13.595 3.569 1.00 94.25 200 LEU A CA 1
ATOM 1511 C C . LEU A 1 200 ? 8.116 14.785 2.652 1.00 94.25 200 LEU A C 1
ATOM 1513 O O . LEU A 1 200 ? 7.170 14.797 1.869 1.00 94.25 200 LEU A O 1
ATOM 1517 N N . ASN A 1 201 ? 9.004 15.770 2.729 1.00 94.38 201 ASN A N 1
ATOM 1518 C CA . ASN A 1 201 ? 9.013 16.955 1.882 1.00 94.38 201 ASN A CA 1
ATOM 1519 C C . ASN A 1 201 ? 10.172 16.901 0.877 1.00 94.38 201 ASN A C 1
ATOM 1521 O O . ASN A 1 201 ? 11.157 16.191 1.094 1.00 94.38 201 ASN A O 1
ATOM 1525 N N . ASN A 1 202 ? 10.077 17.709 -0.185 1.00 93.62 202 ASN A N 1
ATOM 1526 C CA . ASN A 1 202 ? 11.019 17.737 -1.315 1.00 93.62 202 ASN A CA 1
ATOM 1527 C C . ASN A 1 202 ? 11.132 16.384 -2.037 1.00 93.62 202 ASN A C 1
ATOM 1529 O O . ASN A 1 202 ? 12.229 15.939 -2.376 1.00 93.62 202 ASN A O 1
ATOM 1533 N N . VAL A 1 203 ? 9.997 15.715 -2.234 1.00 93.31 203 VAL A N 1
ATOM 1534 C CA . VAL A 1 203 ? 9.934 14.450 -2.967 1.00 93.31 203 VAL A CA 1
ATOM 1535 C C . VAL A 1 203 ? 9.793 14.739 -4.472 1.00 93.31 203 VAL A C 1
ATOM 1537 O O . VAL A 1 203 ? 8.880 15.477 -4.843 1.00 93.31 203 VAL A O 1
ATOM 1540 N N . PRO A 1 204 ? 10.657 14.179 -5.342 1.00 90.81 204 PRO A N 1
ATOM 1541 C CA . PRO A 1 204 ? 10.580 14.371 -6.792 1.00 90.81 204 PRO A CA 1
ATOM 1542 C C . PRO A 1 204 ? 9.214 13.985 -7.370 1.00 90.81 204 PRO A C 1
ATOM 1544 O O . PRO A 1 204 ? 8.689 12.915 -7.064 1.00 90.81 204 PRO A O 1
ATOM 1547 N N . GLY A 1 205 ? 8.644 14.854 -8.206 1.00 89.19 205 GLY A N 1
ATOM 1548 C CA . GLY A 1 205 ? 7.337 14.665 -8.854 1.00 89.19 205 GLY A CA 1
ATOM 1549 C C . GLY A 1 205 ? 6.096 14.653 -7.944 1.00 89.19 205 GLY A C 1
ATOM 1550 O O . GLY A 1 205 ? 4.984 14.544 -8.462 1.00 89.19 205 GLY A O 1
ATOM 1551 N N . ALA A 1 206 ? 6.244 14.776 -6.620 1.00 92.88 206 ALA A N 1
ATOM 1552 C CA . ALA A 1 206 ? 5.108 14.910 -5.708 1.00 92.88 206 ALA A CA 1
ATOM 1553 C C . ALA A 1 206 ? 4.634 16.372 -5.641 1.00 92.88 206 ALA A C 1
ATOM 1555 O O . ALA A 1 206 ? 5.447 17.296 -5.566 1.00 92.88 206 ALA A O 1
ATOM 1556 N N . VAL A 1 207 ? 3.316 16.592 -5.645 1.00 93.25 207 VAL A N 1
ATOM 1557 C CA . VAL A 1 207 ? 2.728 17.947 -5.561 1.00 93.25 207 VAL A CA 1
ATOM 1558 C C . VAL A 1 207 ? 2.514 18.416 -4.121 1.00 93.25 207 VAL A C 1
ATOM 1560 O O . VAL A 1 207 ? 2.394 19.617 -3.871 1.00 93.25 207 VAL A O 1
ATOM 1563 N N . SER A 1 208 ? 2.483 17.482 -3.171 1.00 93.50 208 SER A N 1
ATOM 1564 C CA . SER A 1 208 ? 2.301 17.729 -1.742 1.00 93.50 208 SER A CA 1
ATOM 1565 C C . SER A 1 208 ? 3.237 16.848 -0.906 1.00 93.50 208 SER A C 1
ATOM 1567 O O . SER A 1 208 ? 4.041 16.080 -1.441 1.00 93.50 208 SER A O 1
ATOM 1569 N N . GLU A 1 209 ? 3.201 17.016 0.419 1.00 94.50 209 GLU A N 1
ATOM 1570 C CA . GLU A 1 209 ? 4.003 16.190 1.322 1.00 94.50 209 GLU A CA 1
ATOM 1571 C C . GLU A 1 209 ? 3.564 14.720 1.257 1.00 94.50 209 GLU A C 1
ATOM 1573 O O . GLU A 1 209 ? 2.376 14.400 1.300 1.00 94.50 209 GLU A O 1
ATOM 1578 N N . VAL A 1 210 ? 4.534 13.811 1.166 1.00 95.38 210 VAL A N 1
ATOM 1579 C CA . VAL A 1 210 ? 4.266 12.373 1.101 1.00 95.38 210 VAL A CA 1
ATOM 1580 C C . VAL A 1 210 ? 4.174 11.821 2.511 1.00 95.38 210 VAL A C 1
ATOM 1582 O O . VAL A 1 210 ? 5.129 11.914 3.282 1.00 95.38 210 VAL A O 1
ATOM 1585 N N . LYS A 1 211 ? 3.053 11.182 2.845 1.00 93.88 211 LYS A N 1
ATOM 1586 C CA . LYS A 1 211 ? 2.913 10.496 4.134 1.00 93.88 211 LYS A CA 1
ATOM 1587 C C . LYS A 1 211 ? 3.456 9.087 4.022 1.00 93.88 211 LYS A C 1
ATOM 1589 O O . LYS A 1 211 ? 3.097 8.364 3.101 1.00 93.88 211 LYS A O 1
ATOM 1594 N N . ALA A 1 212 ? 4.264 8.681 4.988 1.00 93.06 212 ALA A N 1
ATOM 1595 C CA . ALA A 1 212 ? 4.842 7.356 5.103 1.00 93.06 212 ALA A CA 1
ATOM 1596 C C . ALA A 1 212 ? 4.493 6.730 6.456 1.00 93.06 212 ALA A C 1
ATOM 1598 O O . ALA A 1 212 ? 4.545 7.382 7.502 1.00 93.06 212 ALA A O 1
ATOM 1599 N N . ARG A 1 213 ? 4.164 5.438 6.450 1.00 91.00 213 ARG A N 1
ATOM 1600 C CA . ARG A 1 213 ? 3.927 4.643 7.662 1.00 91.00 213 ARG A CA 1
ATOM 1601 C C . ARG A 1 213 ? 4.572 3.277 7.528 1.00 91.00 213 ARG A C 1
ATOM 1603 O O . ARG A 1 213 ? 4.444 2.642 6.487 1.00 91.00 213 ARG A O 1
ATOM 1610 N N . LEU A 1 214 ? 5.222 2.813 8.588 1.00 90.25 214 LEU A N 1
ATOM 1611 C CA . LEU A 1 214 ? 5.712 1.440 8.662 1.00 90.25 214 LEU A CA 1
ATOM 1612 C C . LEU A 1 214 ? 4.568 0.517 9.106 1.00 90.25 214 LEU A C 1
ATOM 1614 O O . LEU A 1 214 ? 3.990 0.731 10.174 1.00 90.25 214 LEU A O 1
ATOM 1618 N N . VAL A 1 215 ? 4.233 -0.478 8.285 1.00 91.56 215 VAL A N 1
ATOM 1619 C CA . VAL A 1 215 ? 3.117 -1.413 8.503 1.00 91.56 215 VAL A CA 1
ATOM 1620 C C . VAL A 1 215 ? 3.498 -2.827 8.055 1.00 91.56 215 VAL A C 1
ATOM 1622 O O . VAL A 1 215 ? 4.419 -3.019 7.263 1.00 91.56 215 VAL A O 1
ATOM 1625 N N . TRP A 1 216 ? 2.773 -3.829 8.539 1.00 91.94 216 TRP A N 1
ATOM 1626 C CA . TRP A 1 216 ? 2.794 -5.175 7.971 1.00 91.94 216 TRP A CA 1
ATOM 1627 C C . TRP A 1 216 ? 1.772 -5.287 6.842 1.00 91.94 216 TRP A C 1
ATOM 1629 O O . TRP A 1 216 ? 0.658 -4.788 6.977 1.00 91.94 216 TRP A O 1
ATOM 1639 N N . VAL A 1 217 ? 2.102 -6.006 5.772 1.00 92.19 217 VAL A N 1
ATOM 1640 C CA . VAL A 1 217 ? 1.148 -6.386 4.718 1.00 92.19 217 VAL A CA 1
ATOM 1641 C C . VAL A 1 217 ? 1.092 -7.901 4.586 1.00 92.19 217 VAL A C 1
ATOM 1643 O O . VAL A 1 217 ? 2.104 -8.588 4.676 1.00 92.19 217 VAL A O 1
ATOM 1646 N N . GLN A 1 218 ? -0.114 -8.417 4.365 1.00 92.25 218 GLN A N 1
ATOM 1647 C CA . GLN A 1 218 ? -0.362 -9.825 4.078 1.00 92.25 218 GLN A CA 1
ATOM 1648 C C . GLN A 1 218 ? -0.007 -10.135 2.618 1.00 92.25 218 GLN A C 1
ATOM 1650 O O . GLN A 1 218 ? -0.716 -9.712 1.707 1.00 92.25 218 GLN A O 1
ATOM 1655 N N . VAL A 1 219 ? 1.072 -10.887 2.392 1.00 88.31 219 VAL A N 1
ATOM 1656 C CA . VAL A 1 219 ? 1.537 -11.270 1.050 1.00 88.31 219 VAL A CA 1
ATOM 1657 C C . VAL A 1 219 ? 1.302 -12.772 0.820 1.00 88.31 219 VAL A C 1
ATOM 1659 O O . VAL A 1 219 ? 1.657 -13.594 1.677 1.00 88.31 219 VAL A O 1
ATOM 1662 N N . PRO A 1 220 ? 0.698 -13.171 -0.316 1.00 86.62 220 PRO A N 1
ATOM 1663 C CA . PRO A 1 220 ? 0.566 -14.577 -0.683 1.00 86.62 220 PRO A CA 1
ATOM 1664 C C . PRO A 1 220 ? 1.931 -15.260 -0.841 1.00 86.62 220 PRO A C 1
ATOM 1666 O O . PRO A 1 220 ? 2.872 -14.684 -1.374 1.00 86.62 220 PRO A O 1
ATOM 1669 N N . SER A 1 221 ? 2.022 -16.510 -0.403 1.00 80.31 221 SER A N 1
ATOM 1670 C CA . SER A 1 221 ? 3.179 -17.396 -0.547 1.00 80.31 221 SER A CA 1
ATOM 1671 C C . SER A 1 221 ? 2.699 -18.804 -0.911 1.00 80.31 221 SER A C 1
ATOM 1673 O O . SER A 1 221 ? 1.509 -19.108 -0.809 1.00 80.31 221 SER A O 1
ATOM 1675 N N . GLU A 1 222 ? 3.609 -19.693 -1.311 1.00 76.44 222 GLU A N 1
ATOM 1676 C CA . GLU A 1 222 ? 3.287 -21.079 -1.682 1.00 76.44 222 GLU A CA 1
ATOM 1677 C C . GLU A 1 222 ? 2.529 -21.836 -0.576 1.00 76.44 222 GLU A C 1
ATOM 1679 O O . GLU A 1 222 ? 1.693 -22.692 -0.861 1.00 76.44 222 GLU A O 1
ATOM 1684 N N . ILE A 1 223 ? 2.807 -21.507 0.690 1.00 78.69 223 ILE A N 1
ATOM 1685 C CA . ILE A 1 223 ? 2.287 -22.210 1.876 1.00 78.69 223 ILE A CA 1
ATOM 1686 C C . ILE A 1 223 ? 1.097 -21.454 2.511 1.00 78.69 223 ILE A C 1
ATOM 1688 O O . ILE A 1 223 ? 0.507 -21.917 3.485 1.00 78.69 223 ILE A O 1
ATOM 1692 N N . GLY A 1 224 ? 0.695 -20.301 1.960 1.00 83.62 224 GLY A N 1
ATOM 1693 C CA . GLY A 1 224 ? -0.432 -19.514 2.466 1.00 83.62 224 GLY A CA 1
ATOM 1694 C C . GLY A 1 224 ? -0.186 -18.013 2.388 1.00 83.62 224 GLY A C 1
ATOM 1695 O O . GLY A 1 224 ? 0.036 -17.467 1.314 1.00 83.62 224 GLY A O 1
ATOM 1696 N N . VAL A 1 225 ? -0.256 -17.334 3.529 1.00 87.12 225 VAL A N 1
ATOM 1697 C CA . VAL A 1 225 ? -0.028 -15.889 3.647 1.00 87.12 225 VAL A CA 1
ATOM 1698 C C . VAL A 1 225 ? 1.061 -15.673 4.689 1.00 87.12 225 VAL A C 1
ATOM 1700 O O . VAL A 1 225 ? 1.084 -16.366 5.707 1.00 87.12 225 VAL A O 1
ATOM 1703 N N . HIS A 1 226 ? 1.948 -14.718 4.444 1.00 88.25 226 HIS A N 1
ATOM 1704 C CA . HIS A 1 226 ? 2.940 -14.250 5.409 1.00 88.25 226 HIS A CA 1
ATOM 1705 C C . HIS A 1 226 ? 2.825 -12.733 5.573 1.00 88.25 226 HIS A C 1
ATOM 1707 O O . HIS A 1 226 ? 2.149 -12.070 4.784 1.00 88.25 226 HIS A O 1
ATOM 1713 N N . LEU A 1 227 ? 3.449 -12.195 6.620 1.00 89.69 227 LEU A N 1
ATOM 1714 C CA . LEU A 1 227 ? 3.542 -10.754 6.819 1.00 89.69 227 LEU A CA 1
ATOM 1715 C C . LEU A 1 227 ? 4.881 -10.248 6.295 1.00 89.69 227 LEU A C 1
ATOM 1717 O O . LEU A 1 227 ? 5.927 -10.693 6.762 1.00 89.69 227 LEU A O 1
ATOM 1721 N N . GLU A 1 228 ? 4.821 -9.291 5.379 1.00 88.38 228 GLU A N 1
ATOM 1722 C CA . GLU A 1 228 ? 5.977 -8.559 4.870 1.00 88.38 228 GLU A CA 1
ATOM 1723 C C . GLU A 1 228 ? 6.004 -7.160 5.489 1.00 88.38 228 GLU A C 1
ATOM 1725 O O . GLU A 1 228 ? 4.967 -6.492 5.584 1.00 88.38 228 GLU A O 1
ATOM 1730 N N . LEU A 1 229 ? 7.180 -6.723 5.950 1.00 89.81 229 LEU A N 1
ATOM 1731 C CA . LEU A 1 229 ? 7.346 -5.395 6.535 1.00 89.81 229 LEU A CA 1
ATOM 1732 C C . LEU A 1 229 ? 7.504 -4.371 5.413 1.00 89.81 229 LEU A C 1
ATOM 1734 O O . LEU A 1 229 ? 8.446 -4.453 4.622 1.00 89.81 229 LEU A O 1
ATOM 1738 N N . VAL A 1 230 ? 6.614 -3.384 5.361 1.00 91.00 230 VAL A N 1
ATOM 1739 C CA . VAL A 1 230 ? 6.571 -2.410 4.269 1.00 91.00 230 VAL A CA 1
ATOM 1740 C C . VAL A 1 230 ? 6.420 -0.981 4.780 1.00 91.00 230 VAL A C 1
ATOM 1742 O O . VAL A 1 230 ? 5.849 -0.720 5.841 1.00 91.00 230 VAL A O 1
ATOM 1745 N N . HIS A 1 231 ? 6.874 -0.037 3.967 1.00 93.06 231 HIS A N 1
ATOM 1746 C CA . HIS A 1 231 ? 6.458 1.351 4.051 1.00 93.06 231 HIS A CA 1
ATOM 1747 C C . HIS A 1 231 ? 5.225 1.554 3.176 1.00 93.06 231 HIS A C 1
ATOM 1749 O O . HIS A 1 231 ? 5.267 1.298 1.974 1.00 93.06 231 HIS A O 1
ATOM 1755 N N . ARG A 1 232 ? 4.131 2.017 3.781 1.00 94.69 232 ARG A N 1
ATOM 1756 C CA . ARG A 1 232 ? 2.953 2.510 3.070 1.00 94.69 232 ARG A CA 1
ATOM 1757 C C . ARG A 1 232 ? 3.099 4.004 2.829 1.00 94.69 232 ARG A C 1
ATOM 1759 O O . ARG A 1 232 ? 3.290 4.746 3.794 1.00 94.69 232 ARG A O 1
ATOM 1766 N N . PHE A 1 233 ? 2.962 4.421 1.579 1.00 95.69 233 PHE A N 1
ATOM 1767 C CA . PHE A 1 233 ? 3.044 5.807 1.144 1.00 95.69 233 PHE A CA 1
ATOM 1768 C C . PHE A 1 233 ? 1.714 6.299 0.585 1.00 95.69 233 PHE A C 1
ATOM 1770 O O . PHE A 1 233 ? 1.070 5.584 -0.177 1.00 95.69 233 PHE A O 1
ATOM 1777 N N . GLU A 1 234 ? 1.354 7.536 0.913 1.00 95.62 234 GLU A N 1
ATOM 1778 C CA . GLU A 1 234 ? 0.352 8.327 0.194 1.00 95.62 234 GLU A CA 1
ATOM 1779 C C . GLU A 1 234 ? 1.101 9.376 -0.636 1.00 95.62 234 GLU A C 1
ATOM 1781 O O . GLU A 1 234 ? 1.716 10.282 -0.070 1.00 95.62 234 GLU A O 1
ATOM 1786 N N . VAL A 1 235 ? 1.084 9.233 -1.963 1.00 95.94 235 VAL A N 1
ATOM 1787 C CA . VAL A 1 235 ? 1.829 10.079 -2.904 1.00 95.94 235 VAL A CA 1
ATOM 1788 C C . VAL A 1 235 ? 0.853 10.772 -3.845 1.00 95.94 235 VAL A C 1
ATOM 1790 O O . VAL A 1 235 ? 0.284 10.145 -4.738 1.00 95.94 235 VAL A O 1
ATOM 1793 N N . GLU A 1 236 ? 0.673 12.074 -3.660 1.00 94.38 236 GLU A N 1
ATOM 1794 C CA . GLU A 1 236 ? -0.084 12.913 -4.587 1.00 94.38 236 GLU A CA 1
ATOM 1795 C C . GLU A 1 236 ? 0.853 13.416 -5.695 1.00 94.38 236 GLU A C 1
ATOM 1797 O O . GLU A 1 236 ? 1.884 14.039 -5.423 1.00 94.38 236 GLU A O 1
ATOM 1802 N N . MET A 1 237 ? 0.499 13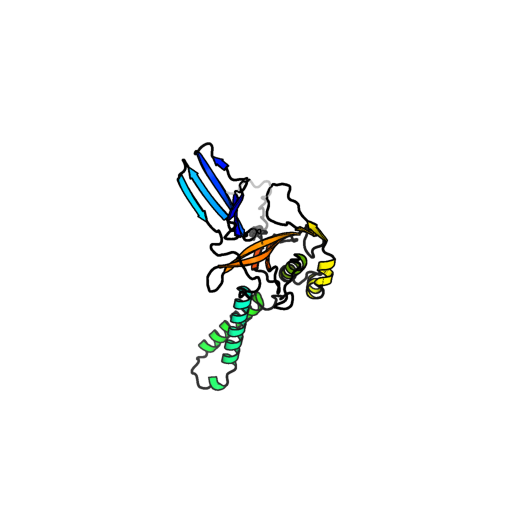.145 -6.948 1.00 91.88 237 MET A N 1
ATOM 1803 C CA . MET A 1 237 ? 1.197 13.606 -8.150 1.00 91.88 237 MET A CA 1
ATOM 1804 C C . MET A 1 237 ? 0.257 14.489 -8.986 1.00 91.88 237 MET A C 1
ATOM 1806 O O . MET A 1 237 ? -0.909 14.664 -8.651 1.00 91.88 237 MET A O 1
ATOM 1810 N N . GLU A 1 238 ? 0.745 15.053 -10.094 1.00 89.25 238 GLU A N 1
ATOM 1811 C CA . GLU A 1 238 ? -0.037 16.001 -10.910 1.00 89.25 238 GLU A CA 1
ATOM 1812 C C . GLU A 1 238 ? -1.351 15.413 -11.463 1.00 89.25 238 GLU A C 1
ATOM 1814 O O . GLU A 1 238 ? -2.364 16.111 -11.543 1.00 89.25 238 GLU A O 1
ATOM 1819 N N . HIS A 1 239 ? -1.341 14.136 -11.851 1.00 86.94 239 HIS A N 1
ATOM 1820 C CA . HIS A 1 239 ? -2.493 13.463 -12.467 1.00 86.94 239 HIS A CA 1
ATOM 1821 C C . HIS A 1 239 ? -2.962 12.218 -11.715 1.00 86.94 239 HIS A C 1
ATOM 1823 O O . HIS A 1 239 ? -4.058 11.739 -11.977 1.00 86.94 239 HIS A O 1
ATOM 1829 N N . ASN A 1 240 ? -2.162 11.719 -10.773 1.00 90.94 240 ASN A N 1
ATOM 1830 C CA . ASN A 1 240 ? -2.431 10.474 -10.064 1.00 90.94 240 ASN A CA 1
ATOM 1831 C C . ASN A 1 240 ? -2.317 10.696 -8.561 1.00 90.94 240 ASN A C 1
ATOM 1833 O O . ASN A 1 240 ? -1.538 11.539 -8.110 1.00 90.94 240 ASN A O 1
ATOM 1837 N N . TRP A 1 241 ? -3.042 9.902 -7.782 1.00 93.81 241 TRP A N 1
ATOM 1838 C CA . TRP A 1 241 ? -2.868 9.881 -6.335 1.00 93.81 241 TRP A CA 1
ATOM 1839 C C . TRP A 1 241 ? -2.714 8.442 -5.887 1.00 93.81 241 TRP A C 1
ATOM 1841 O O . TRP A 1 241 ? -3.675 7.680 -5.812 1.00 93.81 241 TRP A O 1
ATOM 1851 N N . TYR A 1 242 ? -1.479 8.082 -5.565 1.00 95.38 242 TYR A N 1
ATOM 1852 C CA . TYR A 1 242 ? -1.123 6.722 -5.229 1.00 95.38 242 TYR A CA 1
ATOM 1853 C C . TYR A 1 242 ? -1.170 6.462 -3.727 1.00 95.38 242 TYR A C 1
ATOM 1855 O O . TYR A 1 242 ? -0.644 7.231 -2.923 1.00 95.38 242 TYR A O 1
ATOM 1863 N N . GLU A 1 243 ? -1.724 5.314 -3.362 1.00 95.44 243 GLU A N 1
ATOM 1864 C CA . GLU A 1 243 ? -1.415 4.617 -2.123 1.00 95.44 243 GLU A CA 1
ATOM 1865 C C . GLU A 1 243 ? -0.591 3.378 -2.478 1.00 95.44 243 GLU A C 1
ATOM 1867 O O . GLU A 1 243 ? -1.054 2.491 -3.192 1.00 95.44 243 GLU A O 1
ATOM 1872 N N . THR A 1 244 ? 0.656 3.322 -2.026 1.00 95.25 244 THR A N 1
ATOM 1873 C CA . THR A 1 244 ? 1.603 2.275 -2.434 1.00 95.25 244 THR A CA 1
ATOM 1874 C C . THR A 1 244 ? 2.314 1.678 -1.234 1.00 95.25 244 THR A C 1
ATOM 1876 O O . THR A 1 244 ? 2.578 2.366 -0.250 1.00 95.25 244 THR A O 1
ATOM 1879 N N . THR A 1 245 ? 2.628 0.389 -1.299 1.00 93.81 245 THR A N 1
ATOM 1880 C CA . THR A 1 245 ? 3.403 -0.313 -0.279 1.00 93.81 245 THR A CA 1
ATOM 1881 C C . THR A 1 245 ? 4.694 -0.845 -0.877 1.00 93.81 245 THR A C 1
ATOM 1883 O O . THR A 1 245 ? 4.690 -1.520 -1.906 1.00 93.81 245 THR A O 1
ATOM 1886 N N . VAL A 1 246 ? 5.818 -0.542 -0.230 1.00 91.94 246 VAL A N 1
ATOM 1887 C CA . VAL A 1 246 ? 7.158 -0.939 -0.683 1.00 91.94 246 VAL A CA 1
ATOM 1888 C C . VAL A 1 246 ? 7.889 -1.634 0.457 1.00 91.94 246 VAL A C 1
ATOM 1890 O O . VAL A 1 246 ? 7.829 -1.166 1.593 1.00 91.94 246 VAL A O 1
ATOM 1893 N N . THR A 1 247 ? 8.583 -2.738 0.178 1.00 89.44 247 THR A N 1
ATOM 1894 C CA . THR A 1 247 ? 9.332 -3.487 1.199 1.00 89.44 247 THR A CA 1
ATOM 1895 C C . THR A 1 247 ? 10.326 -2.592 1.941 1.00 89.44 247 THR A C 1
ATOM 1897 O O . THR A 1 247 ? 11.090 -1.831 1.340 1.00 89.44 247 THR A O 1
ATOM 1900 N N . ALA A 1 248 ? 10.321 -2.692 3.272 1.00 87.44 248 ALA A N 1
ATOM 1901 C CA . ALA A 1 248 ? 11.295 -2.008 4.122 1.00 87.44 248 ALA A CA 1
ATOM 1902 C C . ALA A 1 248 ? 12.687 -2.651 4.006 1.00 87.44 248 ALA A C 1
ATOM 1904 O O . ALA A 1 248 ? 13.705 -1.985 4.161 1.00 87.44 248 ALA A O 1
ATOM 1905 N N . SER A 1 249 ? 12.731 -3.950 3.702 1.00 82.62 249 SER A N 1
ATOM 1906 C CA . SER A 1 249 ? 13.955 -4.707 3.460 1.00 82.62 249 SER A CA 1
ATOM 1907 C C . SER A 1 249 ? 14.463 -4.530 2.023 1.00 82.62 249 SER A C 1
ATOM 1909 O O . SER A 1 249 ? 13.693 -4.263 1.093 1.00 82.62 249 SER A O 1
ATOM 1911 N N . LEU A 1 250 ? 15.779 -4.699 1.838 1.00 80.50 250 LEU A N 1
ATOM 1912 C CA . LEU A 1 250 ? 16.384 -4.740 0.510 1.00 80.50 250 LEU A CA 1
ATOM 1913 C C . LEU A 1 250 ? 16.229 -6.128 -0.135 1.00 80.50 250 LEU A C 1
ATOM 1915 O O . LEU A 1 250 ? 16.371 -7.150 0.543 1.00 80.50 250 LEU A O 1
ATOM 1919 N N . PRO A 1 251 ? 16.081 -6.190 -1.468 1.00 82.31 251 PRO A N 1
ATOM 1920 C CA . PRO A 1 251 ? 15.893 -5.050 -2.368 1.00 82.31 251 PRO A CA 1
ATOM 1921 C C . PRO A 1 251 ? 14.501 -4.431 -2.187 1.00 82.31 251 PRO A C 1
ATOM 1923 O O . PRO A 1 251 ? 13.532 -5.167 -2.011 1.00 82.31 251 PRO A O 1
ATOM 1926 N N . HIS A 1 252 ? 14.393 -3.101 -2.267 1.00 85.62 252 HIS A N 1
ATOM 1927 C CA . HIS A 1 252 ? 13.091 -2.439 -2.159 1.00 85.62 252 HIS A CA 1
ATOM 1928 C C . HIS A 1 252 ? 12.221 -2.817 -3.358 1.00 85.62 252 HIS A C 1
ATOM 1930 O O . HIS A 1 252 ? 12.601 -2.592 -4.511 1.00 85.62 252 HIS A O 1
ATOM 1936 N N . ARG A 1 253 ? 11.063 -3.418 -3.086 1.00 85.44 253 ARG A N 1
ATOM 1937 C CA . ARG A 1 253 ? 10.112 -3.896 -4.091 1.00 85.44 253 ARG A CA 1
ATOM 1938 C C . ARG A 1 253 ? 8.723 -3.371 -3.791 1.00 85.44 253 ARG A C 1
ATOM 1940 O O . ARG A 1 253 ? 8.293 -3.346 -2.641 1.00 85.44 253 ARG A O 1
ATOM 1947 N N . ILE A 1 254 ? 8.029 -2.966 -4.846 1.00 89.12 254 ILE A N 1
ATOM 1948 C CA . ILE A 1 254 ? 6.645 -2.510 -4.770 1.00 89.12 254 ILE A CA 1
ATOM 1949 C C . ILE A 1 254 ? 5.751 -3.741 -4.590 1.00 89.12 254 ILE A C 1
ATOM 1951 O O . ILE A 1 254 ? 5.710 -4.608 -5.463 1.00 89.12 254 ILE A O 1
ATOM 1955 N N . VAL A 1 255 ? 5.047 -3.808 -3.462 1.00 89.19 255 VAL A N 1
ATOM 1956 C CA . VAL A 1 255 ? 4.155 -4.915 -3.092 1.00 89.19 255 VAL A CA 1
ATOM 1957 C C . VAL A 1 255 ? 2.740 -4.667 -3.611 1.00 89.19 255 VAL A C 1
ATOM 1959 O O . VAL A 1 255 ? 2.114 -5.578 -4.150 1.00 89.19 255 VAL A O 1
ATOM 1962 N N . SER A 1 256 ? 2.235 -3.441 -3.471 1.00 90.19 256 SER A N 1
ATOM 1963 C CA . SER A 1 256 ? 0.908 -3.045 -3.945 1.00 90.19 256 SER A CA 1
ATOM 1964 C C . SER A 1 256 ? 0.888 -1.572 -4.326 1.00 90.19 256 SER A C 1
ATOM 1966 O O . SER A 1 256 ? 1.568 -0.763 -3.700 1.00 90.19 256 SER A O 1
ATOM 1968 N N . VAL A 1 257 ? 0.075 -1.228 -5.323 1.00 92.56 257 VAL A N 1
ATOM 1969 C CA . VAL A 1 257 ? -0.211 0.151 -5.727 1.00 92.56 257 VAL A CA 1
ATOM 1970 C C . VAL A 1 257 ? -1.711 0.278 -5.949 1.00 92.56 257 VAL A C 1
ATOM 1972 O O . VAL A 1 257 ? -2.310 -0.523 -6.665 1.00 92.56 257 VAL A O 1
ATOM 1975 N N . VAL A 1 258 ? -2.306 1.294 -5.344 1.00 93.31 258 VAL A N 1
ATOM 1976 C CA . VAL A 1 258 ? -3.679 1.735 -5.567 1.00 93.31 258 VAL A CA 1
ATOM 1977 C C . VAL A 1 258 ? -3.606 3.149 -6.115 1.00 93.31 258 VAL A C 1
ATOM 1979 O O . VAL A 1 258 ? -2.956 4.000 -5.517 1.00 93.31 258 VAL A O 1
ATOM 1982 N N . ASP A 1 259 ? -4.271 3.399 -7.235 1.00 93.19 259 ASP A N 1
ATOM 1983 C CA . ASP A 1 259 ? -4.454 4.749 -7.760 1.00 93.19 259 ASP A CA 1
ATOM 1984 C C . ASP A 1 259 ? -5.876 5.223 -7.457 1.00 93.19 259 ASP A C 1
ATOM 1986 O O . ASP A 1 259 ? -6.861 4.596 -7.858 1.00 93.19 259 ASP A O 1
ATOM 1990 N N . TRP A 1 260 ? -5.976 6.307 -6.697 1.00 87.69 260 TRP A N 1
ATOM 1991 C CA . TRP A 1 260 ? -7.235 6.943 -6.334 1.00 87.69 260 TRP A CA 1
ATOM 1992 C C . TRP A 1 260 ? -7.749 7.870 -7.440 1.00 87.69 260 TRP A C 1
ATOM 1994 O O . TRP A 1 260 ? -8.949 8.167 -7.473 1.00 87.69 260 TRP A O 1
ATOM 2004 N N . ALA A 1 261 ? -6.879 8.328 -8.345 1.00 84.38 261 ALA A N 1
ATOM 2005 C CA . ALA A 1 261 ? -7.286 9.131 -9.484 1.00 84.38 261 ALA A CA 1
ATOM 2006 C C . ALA A 1 261 ? -7.888 8.215 -10.553 1.00 84.38 261 ALA A C 1
ATOM 2008 O O . ALA A 1 261 ? -7.224 7.377 -11.153 1.00 84.38 261 ALA A O 1
ATOM 2009 N N . SER A 1 262 ? -9.192 8.355 -10.784 1.00 77.44 262 SER A N 1
ATOM 2010 C CA . SER A 1 262 ? -9.855 7.645 -11.871 1.00 77.44 262 SER A CA 1
ATOM 2011 C C . SER A 1 262 ? -10.018 8.574 -13.062 1.00 77.44 262 SER A C 1
ATOM 2013 O O . SER A 1 262 ? -10.853 9.484 -13.045 1.00 77.44 262 SER A O 1
ATOM 2015 N N . ASP A 1 263 ? -9.272 8.292 -14.126 1.00 68.69 263 ASP A N 1
ATOM 2016 C CA . ASP A 1 263 ? -9.542 8.856 -15.440 1.00 68.69 263 ASP A CA 1
ATOM 2017 C C . ASP A 1 263 ? -10.855 8.274 -15.967 1.00 68.69 263 ASP A C 1
ATOM 2019 O O . ASP A 1 263 ? -10.921 7.159 -16.486 1.00 68.69 263 ASP A O 1
ATOM 2023 N N . SER A 1 264 ? -11.943 9.027 -15.817 1.00 57.62 264 SER A N 1
ATOM 2024 C CA . SER A 1 264 ? -13.199 8.702 -16.485 1.00 57.62 264 SER A CA 1
ATOM 2025 C C . SER A 1 264 ? -13.098 9.173 -17.936 1.00 57.62 264 SER A C 1
ATOM 2027 O O . SER A 1 264 ? -13.051 10.388 -18.165 1.00 57.62 264 SER A O 1
ATOM 2029 N N . PRO A 1 265 ? -13.076 8.274 -18.942 1.00 63.09 265 PRO A N 1
ATOM 2030 C CA . PRO A 1 265 ? -13.146 8.687 -20.332 1.00 63.09 265 PRO A CA 1
ATOM 2031 C C . PRO A 1 265 ? -14.542 9.253 -20.572 1.00 63.09 265 PRO A C 1
ATOM 2033 O O . PRO A 1 265 ? -15.484 8.530 -20.897 1.00 63.09 265 PRO A O 1
ATOM 2036 N N . MET A 1 266 ? -14.702 10.560 -20.380 1.00 64.56 266 MET A N 1
ATOM 2037 C CA . MET A 1 266 ? -15.940 11.229 -20.732 1.00 64.56 266 MET A CA 1
ATOM 2038 C C . MET A 1 266 ? -16.056 11.148 -22.258 1.00 64.56 266 MET A C 1
ATOM 2040 O O . MET A 1 266 ? -15.198 11.702 -22.952 1.00 64.56 266 MET A O 1
ATOM 2044 N N . PRO A 1 267 ? -17.058 10.437 -22.814 1.00 65.75 267 PRO A N 1
ATOM 2045 C CA . PRO A 1 267 ? -17.224 10.391 -24.253 1.00 65.75 267 PRO A CA 1
ATOM 2046 C C . PRO A 1 267 ? -17.397 11.826 -24.731 1.00 65.75 267 PRO A C 1
ATOM 2048 O O . PRO A 1 267 ? -18.287 12.541 -24.264 1.00 65.75 267 PRO A O 1
ATOM 2051 N N . LEU A 1 268 ? -16.514 12.256 -25.634 1.00 68.38 268 LEU A N 1
ATOM 2052 C CA . LEU A 1 268 ? -16.653 13.556 -26.271 1.00 68.38 268 LEU A CA 1
ATOM 2053 C C . LEU A 1 268 ? -18.067 13.615 -26.861 1.00 68.38 268 LEU A C 1
ATOM 2055 O O . LEU A 1 268 ? -18.448 12.686 -27.587 1.00 68.38 268 LEU A O 1
ATOM 2059 N N . PRO A 1 269 ? -18.871 14.647 -26.542 1.00 70.50 269 PRO A N 1
ATOM 2060 C CA . PRO A 1 269 ? -20.191 14.770 -27.130 1.00 70.50 269 PRO A CA 1
ATOM 2061 C C . PRO A 1 269 ? -20.033 14.714 -28.652 1.00 70.50 269 PRO A C 1
ATOM 2063 O O . PRO A 1 269 ? -19.079 15.305 -29.177 1.00 70.50 269 PRO A O 1
ATOM 2066 N N . PRO A 1 270 ? -20.914 13.993 -29.373 1.00 73.06 270 PRO A N 1
ATOM 2067 C CA . PRO A 1 270 ? -20.853 13.970 -30.823 1.00 73.06 270 PRO A CA 1
ATOM 2068 C C . PRO A 1 270 ? -20.809 15.418 -31.299 1.00 73.06 270 PRO A C 1
ATOM 2070 O O . PRO A 1 270 ? -21.634 16.239 -30.887 1.00 73.06 270 PRO A O 1
ATOM 2073 N N . GLY A 1 271 ? -19.788 15.738 -32.101 1.00 71.00 271 GLY A N 1
ATOM 2074 C CA . GLY A 1 271 ? -19.618 17.081 -32.638 1.00 71.00 271 GLY A CA 1
ATOM 2075 C C . GLY A 1 271 ? -20.933 17.561 -33.258 1.00 71.00 271 GLY A C 1
ATOM 2076 O O . GLY A 1 271 ? -21.710 16.727 -33.741 1.00 71.00 271 GLY A O 1
ATOM 2077 N N . PRO A 1 272 ? -21.216 18.875 -33.227 1.00 69.94 272 PRO A N 1
ATOM 2078 C CA . PRO A 1 272 ? -22.484 19.399 -33.712 1.00 69.94 272 PRO A CA 1
ATOM 2079 C C . PRO A 1 272 ? -22.761 18.829 -35.108 1.00 69.94 272 PRO A C 1
ATOM 2081 O O . PRO A 1 272 ? -21.842 18.810 -35.940 1.00 69.94 272 PRO A O 1
ATOM 2084 N N . PRO A 1 273 ? -23.980 18.322 -35.378 1.00 67.38 273 PRO A N 1
ATOM 2085 C CA . PRO A 1 273 ? -24.301 17.806 -36.696 1.00 67.38 273 PRO A CA 1
ATOM 2086 C C . PRO A 1 273 ? -23.954 18.887 -37.717 1.00 67.38 273 PRO A C 1
ATOM 2088 O O . PRO A 1 273 ? -24.238 20.068 -37.506 1.00 67.38 273 PRO A O 1
ATOM 2091 N N . LYS A 1 274 ? -23.275 18.497 -38.800 1.00 64.38 274 LYS A N 1
ATOM 2092 C CA . LYS A 1 274 ? -22.960 19.405 -39.905 1.00 64.38 274 LYS A CA 1
ATOM 2093 C C . LYS A 1 274 ? -24.283 19.848 -40.529 1.00 64.38 274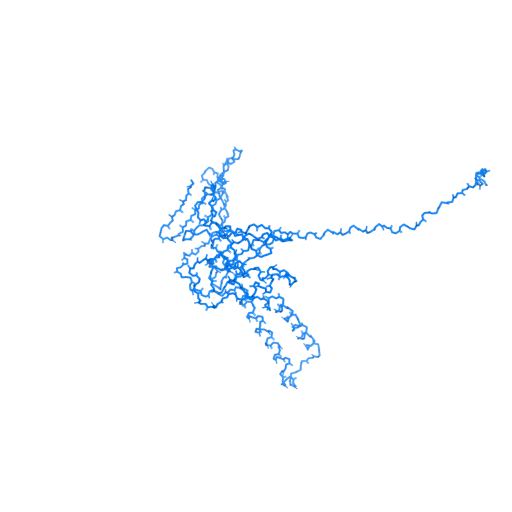 LYS A C 1
ATOM 2095 O O . LYS A 1 274 ? -24.770 19.215 -41.460 1.00 64.38 274 LYS A O 1
ATOM 2100 N N . PHE A 1 275 ? -24.891 20.901 -39.994 1.00 62.03 275 PHE A N 1
ATOM 2101 C CA . PHE A 1 275 ? -26.073 21.503 -40.582 1.00 62.03 275 PHE A CA 1
ATOM 2102 C C . PHE A 1 275 ? -25.653 22.085 -41.933 1.00 62.03 275 PHE A C 1
ATOM 2104 O O . PHE A 1 275 ? -24.874 23.039 -42.002 1.00 62.03 275 PHE A O 1
ATOM 2111 N N . SER A 1 276 ? -26.139 21.499 -43.028 1.00 66.62 276 SER A N 1
ATOM 2112 C CA . SER A 1 276 ? -26.138 22.179 -44.320 1.00 66.62 276 SER A CA 1
ATOM 2113 C C . SER A 1 276 ? -26.877 23.502 -44.136 1.00 66.62 276 SER A C 1
ATOM 2115 O O . SER A 1 276 ? -27.973 23.504 -43.574 1.00 66.62 276 SER A O 1
ATOM 2117 N N . LYS A 1 277 ? -26.267 24.619 -44.555 1.00 59.06 277 LYS A N 1
ATOM 2118 C CA . LYS A 1 277 ? -26.846 25.966 -44.435 1.00 59.06 277 LYS A CA 1
ATOM 2119 C C . LYS A 1 277 ? -28.324 25.936 -44.840 1.00 59.06 277 LYS A C 1
ATOM 2121 O O . LYS A 1 277 ? -28.638 25.582 -45.974 1.00 59.06 277 LYS A O 1
ATOM 2126 N N . ALA A 1 278 ? -29.213 26.282 -43.910 1.00 65.06 278 ALA A N 1
ATOM 2127 C CA . ALA A 1 278 ? -30.632 26.404 -44.207 1.00 65.06 278 ALA A CA 1
ATOM 2128 C C . ALA A 1 278 ? -30.813 27.493 -45.272 1.00 65.06 278 ALA A C 1
ATOM 2130 O O . ALA A 1 278 ? -30.289 28.600 -45.131 1.00 65.06 278 ALA A O 1
ATOM 2131 N N . THR A 1 279 ? -31.505 27.151 -46.354 1.00 63.50 279 THR A N 1
ATOM 2132 C CA . THR A 1 279 ? -31.819 28.088 -47.435 1.00 63.50 279 THR A CA 1
ATOM 2133 C C . THR A 1 279 ? -33.245 28.567 -47.204 1.00 63.50 279 THR A C 1
ATOM 2135 O O . THR A 1 279 ? -34.145 27.743 -47.066 1.00 63.50 279 THR A O 1
ATOM 2138 N N . TYR A 1 280 ? -33.443 29.879 -47.099 1.00 58.97 280 TYR A N 1
ATOM 2139 C CA . TYR A 1 280 ? -34.774 30.469 -46.988 1.00 58.97 280 TYR A CA 1
ATOM 2140 C C . TYR A 1 280 ? -35.279 30.792 -48.392 1.00 58.97 280 TYR A C 1
ATOM 2142 O O . TYR A 1 280 ? -34.649 31.575 -49.104 1.00 58.97 280 TYR A O 1
ATOM 2150 N N . GLU A 1 281 ? -36.412 30.216 -48.786 1.00 63.69 281 GLU A N 1
ATOM 2151 C CA . GLU A 1 281 ? -37.152 30.695 -49.952 1.00 63.69 281 GLU A CA 1
ATOM 2152 C C . GLU A 1 281 ? -37.924 31.949 -49.540 1.00 63.69 281 GLU A C 1
ATOM 2154 O O . GLU A 1 281 ? -38.916 31.893 -48.815 1.00 63.69 281 GLU A O 1
ATOM 2159 N N . VAL A 1 282 ? -37.405 33.110 -49.935 1.00 63.09 282 VAL A N 1
ATOM 2160 C CA . VAL A 1 282 ? -38.062 34.395 -49.693 1.00 63.09 282 VAL A CA 1
ATOM 2161 C C . VAL A 1 282 ? -38.970 34.685 -50.878 1.00 63.09 282 VAL A C 1
ATOM 2163 O O . VAL A 1 282 ? -38.491 34.957 -51.979 1.00 63.09 282 VAL A O 1
ATOM 2166 N N . PHE A 1 283 ? -40.281 34.661 -50.651 1.00 61.47 283 PHE A N 1
ATOM 2167 C CA . PHE A 1 283 ? -41.240 35.132 -51.642 1.00 61.47 283 PHE A CA 1
ATOM 2168 C C . PHE A 1 283 ? -41.234 36.669 -51.678 1.00 61.47 283 PHE A C 1
ATOM 2170 O O . PHE A 1 283 ? -41.277 37.310 -50.622 1.00 61.47 283 PHE A O 1
ATOM 2177 N N . PRO A 1 284 ? -41.160 37.294 -52.866 1.00 64.19 284 PRO A N 1
ATOM 2178 C CA . PRO A 1 284 ? -41.232 38.741 -52.986 1.00 64.19 284 PRO A CA 1
ATOM 2179 C C . PRO A 1 284 ? -42.593 39.254 -52.505 1.00 64.19 284 PRO A C 1
ATOM 2181 O O . PRO A 1 284 ? -43.644 38.675 -52.783 1.00 64.19 284 PRO A O 1
ATOM 2184 N N . TRP A 1 285 ? -42.560 40.364 -51.774 1.00 51.62 285 TRP A N 1
ATOM 2185 C CA . TRP A 1 285 ? -43.747 40.968 -51.180 1.00 51.62 285 TRP A CA 1
ATOM 2186 C C . TRP A 1 285 ? -44.743 41.392 -52.272 1.00 51.62 285 TRP A C 1
ATOM 2188 O O . TRP A 1 285 ? -44.389 42.177 -53.151 1.00 51.62 285 TRP A O 1
ATOM 2198 N N . GLY A 1 286 ? -45.980 40.888 -52.212 1.00 63.81 286 GLY A N 1
ATOM 2199 C CA . GLY A 1 286 ? -47.057 41.230 -53.155 1.00 63.81 286 GLY A CA 1
ATOM 2200 C C . GLY A 1 286 ? -47.565 40.086 -54.039 1.00 63.81 286 GLY A C 1
ATOM 2201 O O . GLY A 1 286 ? -48.512 40.300 -54.792 1.00 63.81 286 GLY A O 1
ATOM 2202 N N . VAL A 1 287 ? -47.003 38.877 -53.937 1.00 59.16 287 VAL A N 1
ATOM 2203 C CA . VAL A 1 287 ? -47.628 37.674 -54.508 1.00 59.16 287 VAL A CA 1
ATOM 2204 C C . VAL A 1 287 ? -48.627 37.138 -53.485 1.00 59.16 287 VAL A C 1
ATOM 2206 O O . VAL A 1 287 ? -48.244 36.521 -52.495 1.00 59.16 287 VAL A O 1
ATOM 2209 N N . ASN A 1 288 ? -49.908 37.445 -53.689 1.00 60.41 288 ASN A N 1
ATOM 2210 C CA . ASN A 1 288 ? -50.987 36.745 -53.003 1.00 60.41 288 ASN A CA 1
ATOM 2211 C C . ASN A 1 288 ? -50.999 35.304 -53.539 1.00 60.41 288 ASN A C 1
ATOM 2213 O O . ASN A 1 288 ? -51.003 35.115 -54.753 1.00 60.41 288 ASN A O 1
ATOM 2217 N N . ASP A 1 289 ? -50.912 34.350 -52.620 1.00 59.50 289 ASP A N 1
ATOM 2218 C CA . ASP A 1 289 ? -50.981 32.891 -52.774 1.00 59.50 289 ASP A CA 1
ATOM 2219 C C . ASP A 1 289 ? -51.525 32.372 -54.132 1.00 59.50 289 ASP A C 1
ATOM 2221 O O . ASP A 1 289 ? -52.711 32.565 -54.409 1.00 59.50 289 ASP A O 1
ATOM 2225 N N . PRO A 1 290 ? -50.706 31.727 -54.992 1.00 59.62 290 PRO A N 1
ATOM 2226 C CA . PRO A 1 290 ? -51.177 31.074 -56.206 1.00 59.62 290 PRO A CA 1
ATOM 2227 C C . PRO A 1 290 ? -51.252 29.553 -56.001 1.00 59.62 290 PRO A C 1
ATOM 2229 O O . PRO A 1 290 ? -50.446 28.811 -56.563 1.00 59.62 290 PRO A O 1
ATOM 2232 N N . VAL A 1 291 ? -52.177 29.107 -55.149 1.00 56.03 291 VAL A N 1
ATOM 2233 C CA . VAL A 1 291 ? -52.869 27.816 -55.302 1.00 56.03 291 VAL A CA 1
ATOM 2234 C C . VAL A 1 291 ? -54.290 28.009 -54.742 1.00 56.03 291 VAL A C 1
ATOM 2236 O O . VAL A 1 291 ? -54.486 27.976 -53.529 1.00 56.03 291 VAL A O 1
ATOM 2239 N N . GLU A 1 292 ? -55.340 28.310 -55.507 1.00 35.72 292 GLU A N 1
ATOM 2240 C CA . GLU A 1 292 ? -55.672 27.998 -56.919 1.00 35.72 292 GLU A CA 1
ATOM 2241 C C . GLU A 1 292 ? -54.565 27.981 -57.977 1.00 35.72 292 GLU A C 1
ATOM 2243 O O . GLU A 1 292 ? -53.883 29.009 -58.187 1.00 35.72 292 GLU A O 1
#

Radius of gyration: 29.52 Å; chains: 1; bounding box: 78×75×82 Å

Foldseek 3Di:
DDKDADPVQQKIKDWDPPFAADPVPRKTWTKMWIDHNLFTAPPFMKIFIDHPNDTPDIDGRHDPDGRPPDLPPPFDQPLNVVLVVLVVVLVVLVCVVVPPVVVPDPDDPVNVVVSVVVNVVSVVCNVVRPPQQDFADDPPDFPPVLQVQSLLLSVCLVVPDPPQPCNVVSNPPVVVQSVVKDKDFDDPPPDDRGWRWIWIPPHPQAPDIKIKTWHWYWDAGPVGTDTFTWIWIFGHGPQWTWTWTWGSTGRTGTRDIDTPRDDDPPPDPPPDPPDDPDDDDDDPPPDDDPDD